Protein AF-0000000072607564 (afdb_homodimer)

Sequence (376 aa):
MMMADSNPPNGHSNRPKLCQTHVTFRLLCHASRVGAIIGKSGVLIKTLQEATAAKIRFEDASPESPDRVILVTASASASAAGEVSKAQEALLKVFERILDVAADTAGTEVGDRVVSCRLLADTSQVGAVIGKAGKVIEKIRIDTGCKIRVLNDGLPACTAPSDEIVEVSLFVSAFRVLTRCVALDFCCMMMADSNPPNGHSNRPKLCQTHVTFRLLCHASRVGAIIGKSGVLIKTLQEATAAKIRFEDASPESPDRVILVTASASASAAGEVSKAQEALLKVFERILDVAADTAGTEVGDRVVSCRLLADTSQVGAVIGKAGKVIEKIRIDTGCKIRVLNDGLPACTAPSDEIVEVSLFVSAFRVLTRCVALDFCC

Structure (mmCIF, N/CA/C/O backbone):
data_AF-0000000072607564-model_v1
#
loop_
_entity.id
_entity.type
_entity.pdbx_description
1 polymer 'K Homology domain-containing protein'
#
loop_
_atom_site.group_PDB
_atom_site.id
_atom_site.type_symbol
_atom_site.label_atom_id
_atom_site.label_alt_id
_atom_site.label_comp_id
_atom_site.label_asym_id
_atom_site.label_entity_id
_atom_site.label_seq_id
_atom_site.pdbx_PDB_ins_code
_atom_site.Cartn_x
_atom_site.Cartn_y
_atom_site.Cartn_z
_atom_site.occupancy
_atom_site.B_iso_or_equiv
_atom_site.auth_seq_id
_atom_site.auth_comp_id
_atom_site.auth_asym_id
_atom_site.auth_atom_id
_atom_site.pdbx_PDB_model_num
ATOM 1 N N . MET A 1 1 ? -72.312 -32.5 -10.805 1 30.84 1 MET A N 1
ATOM 2 C CA . MET A 1 1 ? -71.688 -31.219 -11.039 1 30.84 1 MET A CA 1
ATOM 3 C C . MET A 1 1 ? -70.25 -31.188 -10.484 1 30.84 1 MET A C 1
ATOM 5 O O . MET A 1 1 ? -70.062 -31.234 -9.273 1 30.84 1 MET A O 1
ATOM 9 N N . MET A 1 2 ? -69.312 -31.812 -11.203 1 32.88 2 MET A N 1
ATOM 10 C CA . MET A 1 2 ? -67.875 -32.219 -10.953 1 32.88 2 MET A CA 1
ATOM 11 C C . MET A 1 2 ? -67 -30.984 -10.773 1 32.88 2 MET A C 1
ATOM 13 O O . MET A 1 2 ? -66.875 -30.156 -11.688 1 32.88 2 MET A O 1
ATOM 17 N N . MET A 1 3 ? -67 -30.312 -9.602 1 32.66 3 MET A N 1
ATOM 18 C CA . MET A 1 3 ? -66.188 -29.141 -9.32 1 32.66 3 MET A CA 1
ATOM 19 C C . MET A 1 3 ? -64.688 -29.438 -9.57 1 32.66 3 MET A C 1
ATOM 21 O O . MET A 1 3 ? -64.125 -30.375 -9 1 32.66 3 MET A O 1
ATOM 25 N N . ALA A 1 4 ? -64.125 -29.109 -10.828 1 36.28 4 ALA A N 1
ATOM 26 C CA . ALA A 1 4 ? -62.781 -29.219 -11.312 1 36.28 4 ALA A CA 1
ATOM 27 C C . ALA A 1 4 ? -61.812 -28.469 -10.398 1 36.28 4 ALA A C 1
ATOM 29 O O . ALA A 1 4 ? -61.969 -27.266 -10.156 1 36.28 4 ALA A O 1
ATOM 30 N N . ASP A 1 5 ? -61.312 -29.109 -9.352 1 38.25 5 ASP A N 1
ATOM 31 C CA . ASP A 1 5 ? -60.312 -28.578 -8.453 1 38.25 5 ASP A CA 1
ATOM 32 C C . ASP A 1 5 ? -59.094 -28.047 -9.227 1 38.25 5 ASP A C 1
ATOM 34 O O . ASP A 1 5 ? -58.406 -28.812 -9.906 1 38.25 5 ASP A O 1
ATOM 38 N N . SER A 1 6 ? -59.219 -26.844 -9.93 1 37.97 6 SER A N 1
ATOM 39 C CA . SER A 1 6 ? -58.125 -26.172 -10.609 1 37.97 6 SER A CA 1
ATOM 40 C C . SER A 1 6 ? -56.938 -25.984 -9.672 1 37.97 6 SER A C 1
ATOM 42 O O . SER A 1 6 ? -57 -25.234 -8.695 1 37.97 6 SER A O 1
ATOM 44 N N . ASN A 1 7 ? -56.25 -27.078 -9.344 1 42.19 7 ASN A N 1
ATOM 45 C CA . ASN A 1 7 ? -54.969 -26.938 -8.648 1 42.19 7 ASN A CA 1
ATOM 46 C C . ASN A 1 7 ? -54.062 -25.906 -9.328 1 42.19 7 ASN A C 1
ATOM 48 O O . ASN A 1 7 ? -53.781 -26.016 -10.523 1 42.19 7 ASN A O 1
ATOM 52 N N . PRO A 1 8 ? -54.062 -24.594 -8.898 1 43.97 8 PRO A N 1
ATOM 53 C CA . PRO A 1 8 ? -53.188 -23.594 -9.523 1 43.97 8 PRO A CA 1
ATOM 54 C C . PRO A 1 8 ? -51.75 -24.078 -9.68 1 43.97 8 PRO A C 1
ATOM 56 O O . PRO A 1 8 ? -51.281 -24.938 -8.906 1 43.97 8 PRO A O 1
ATOM 59 N N . PRO A 1 9 ? -51.156 -24.078 -10.906 1 41.47 9 PRO A N 1
ATOM 60 C CA . PRO A 1 9 ? -49.781 -24.484 -11.148 1 41.47 9 PRO A CA 1
ATOM 61 C C . PRO A 1 9 ? -48.781 -23.781 -10.211 1 41.47 9 PRO A C 1
ATOM 63 O O . PRO A 1 9 ? -49.031 -22.672 -9.758 1 41.47 9 PRO A O 1
ATOM 66 N N . ASN A 1 10 ? -48.188 -24.469 -9.227 1 40.78 10 ASN A N 1
ATOM 67 C CA . ASN A 1 10 ? -47.031 -24.062 -8.438 1 40.78 10 ASN A CA 1
ATOM 68 C C . ASN A 1 10 ? -46 -23.328 -9.281 1 40.78 10 ASN A C 1
ATOM 70 O O . ASN A 1 10 ? -45.438 -23.891 -10.203 1 40.78 10 ASN A O 1
ATOM 74 N N . GLY A 1 11 ? -46.25 -22.062 -9.617 1 36.78 11 GLY A N 1
ATOM 75 C CA . GLY A 1 11 ? -45.25 -21.203 -10.242 1 36.78 11 GLY A CA 1
ATOM 76 C C . GLY A 1 11 ? -43.875 -21.359 -9.633 1 36.78 11 GLY A C 1
ATOM 77 O O . GLY A 1 11 ? -43.656 -21.078 -8.445 1 36.78 11 GLY A O 1
ATOM 78 N N . HIS A 1 12 ? -43.094 -22.344 -9.992 1 39.38 12 HIS A N 1
ATOM 79 C CA . HIS A 1 12 ? -41.656 -22.375 -9.727 1 39.38 12 HIS A CA 1
ATOM 80 C C . HIS A 1 12 ? -41.031 -21.016 -9.977 1 39.38 12 HIS A C 1
ATOM 82 O O . HIS A 1 12 ? -41.062 -20.484 -11.086 1 39.38 12 HIS A O 1
ATOM 88 N N . SER A 1 13 ? -41.156 -20.062 -9.023 1 39.41 13 SER A N 1
ATOM 89 C CA . SER A 1 13 ? -40.344 -18.859 -9.062 1 39.41 13 SER A CA 1
ATOM 90 C C . SER A 1 13 ? -38.906 -19.172 -9.453 1 39.41 13 SER A C 1
ATOM 92 O O . SER A 1 13 ? -38.219 -19.922 -8.758 1 39.41 13 SER A O 1
ATOM 94 N N . ASN A 1 14 ? -38.562 -19.375 -10.648 1 37.12 14 ASN A N 1
ATOM 95 C CA . ASN A 1 14 ? -37.219 -19.297 -11.18 1 37.12 14 ASN A CA 1
ATOM 96 C C . ASN A 1 14 ? -36.469 -18.094 -10.602 1 37.12 14 ASN A C 1
ATOM 98 O O . ASN A 1 14 ? -36.594 -16.984 -11.094 1 37.12 14 ASN A O 1
ATOM 102 N N . ARG A 1 15 ? -36.438 -17.906 -9.32 1 38.22 15 ARG A N 1
ATOM 103 C CA . ARG A 1 15 ? -35.469 -16.891 -8.914 1 38.22 15 ARG A CA 1
ATOM 104 C C . ARG A 1 15 ? -34.156 -17.016 -9.719 1 38.22 15 ARG A C 1
ATOM 106 O O . ARG A 1 15 ? -33.656 -18.109 -9.906 1 38.22 15 ARG A O 1
ATOM 113 N N . PRO A 1 16 ? -33.875 -16.156 -10.594 1 41.12 16 PRO A N 1
ATOM 114 C CA . PRO A 1 16 ? -32.594 -16.219 -11.258 1 41.12 16 PRO A CA 1
ATOM 115 C C . PRO A 1 16 ? -31.469 -16.641 -10.312 1 41.12 16 PRO A C 1
ATOM 117 O O . PRO A 1 16 ? -31.406 -16.172 -9.172 1 41.12 16 PRO A O 1
ATOM 120 N N . LYS A 1 17 ? -31.109 -17.875 -10.258 1 41.78 17 LYS A N 1
ATOM 121 C CA . LYS A 1 17 ? -29.844 -18.188 -9.609 1 41.78 17 LYS A CA 1
ATOM 122 C C . LYS A 1 17 ? -28.859 -17.031 -9.727 1 41.78 17 LYS A C 1
ATOM 124 O O . LYS A 1 17 ? -28.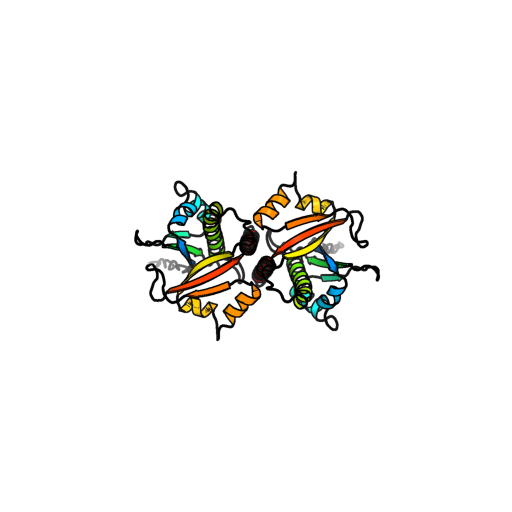562 -16.578 -10.828 1 41.78 17 LYS A O 1
ATOM 129 N N . LEU A 1 18 ? -28.953 -16.031 -8.945 1 44.91 18 LEU A N 1
ATOM 130 C CA . LEU A 1 18 ? -27.875 -15.07 -8.883 1 44.91 18 LEU A CA 1
ATOM 131 C C . LEU A 1 18 ? -26.547 -15.727 -9.242 1 44.91 18 LEU A C 1
ATOM 133 O O . LEU A 1 18 ? -26.047 -16.594 -8.508 1 44.91 18 LEU A O 1
ATOM 137 N N . CYS A 1 19 ? -26.281 -16.109 -10.484 1 48.97 19 CYS A N 1
ATOM 138 C CA . CYS A 1 19 ? -25.031 -16.688 -10.984 1 48.97 19 CYS A CA 1
ATOM 139 C C . CYS A 1 19 ? -23.828 -16.109 -10.234 1 48.97 19 CYS A C 1
ATOM 141 O O . CYS A 1 19 ? -23.547 -14.914 -10.328 1 48.97 19 CYS A O 1
ATOM 143 N N . GLN A 1 20 ? -23.578 -16.594 -9.102 1 61.53 20 GLN A N 1
ATOM 144 C CA . GLN A 1 20 ? -22.406 -16.172 -8.336 1 61.53 20 GLN A CA 1
ATOM 145 C C . GLN A 1 20 ? -21.125 -16.359 -9.141 1 61.53 20 GLN A C 1
ATOM 147 O O . GLN A 1 20 ? -20.75 -17.469 -9.5 1 61.53 20 GLN A O 1
ATOM 152 N N . THR A 1 21 ? -20.719 -15.375 -9.859 1 81.12 21 THR A N 1
ATOM 153 C CA . THR A 1 21 ? -19.469 -15.391 -10.617 1 81.12 21 T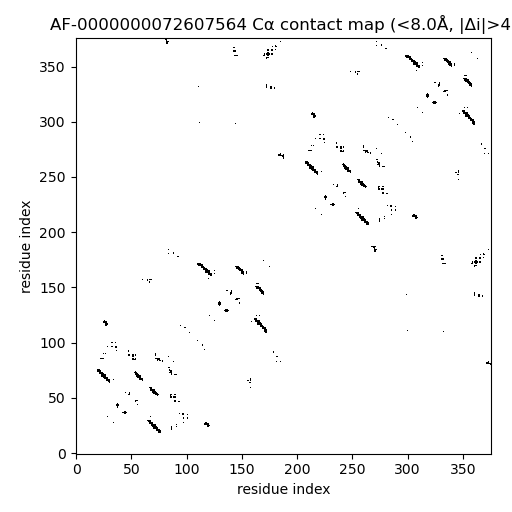HR A CA 1
ATOM 154 C C . THR A 1 21 ? -18.266 -15.5 -9.68 1 81.12 21 THR A C 1
ATOM 156 O O . THR A 1 21 ? -18.281 -14.961 -8.57 1 81.12 21 THR A O 1
ATOM 159 N N . HIS A 1 22 ? -17.391 -16.562 -9.945 1 87.69 22 HIS A N 1
ATOM 160 C CA . HIS A 1 22 ? -16.172 -16.75 -9.18 1 87.69 22 HIS A CA 1
ATOM 161 C C . HIS A 1 22 ? -14.961 -16.203 -9.922 1 87.69 22 HIS A C 1
ATOM 163 O O . HIS A 1 22 ? -14.953 -16.156 -11.156 1 87.69 22 HIS A O 1
ATOM 169 N N . VAL A 1 23 ? -14.156 -15.664 -9.164 1 89.69 23 VAL A N 1
ATOM 170 C CA . VAL A 1 23 ? -12.859 -15.25 -9.688 1 89.69 23 VAL A CA 1
ATOM 171 C C . VAL A 1 23 ? -11.773 -16.203 -9.195 1 89.69 23 VAL A C 1
ATOM 173 O O . VAL A 1 23 ? -11.773 -16.594 -8.023 1 89.69 23 VAL A O 1
ATOM 176 N N . THR A 1 24 ? -10.891 -16.594 -10.148 1 93.38 24 THR A N 1
ATOM 177 C CA . THR A 1 24 ? -9.812 -17.516 -9.797 1 93.38 24 THR A CA 1
ATOM 178 C C . THR A 1 24 ? -8.461 -16.938 -10.211 1 93.38 24 THR A C 1
ATOM 180 O O . THR A 1 24 ? -8.289 -16.484 -11.344 1 93.38 24 THR A O 1
ATOM 183 N N . PHE A 1 25 ? -7.547 -16.938 -9.258 1 96 25 PHE A N 1
ATOM 184 C CA . PHE A 1 25 ? -6.156 -16.609 -9.539 1 96 25 PHE A CA 1
ATOM 185 C C . PHE A 1 25 ? -5.289 -17.859 -9.547 1 96 25 PHE A C 1
ATOM 187 O O . PHE A 1 25 ? -5.473 -18.75 -8.711 1 96 25 PHE A O 1
ATOM 194 N N . ARG A 1 26 ? -4.352 -17.906 -10.453 1 96.94 26 ARG A N 1
ATOM 195 C CA . ARG A 1 26 ? -3.377 -19 -10.508 1 96.94 26 ARG A CA 1
ATOM 196 C C . ARG A 1 26 ? -1.975 -18.5 -10.188 1 96.94 26 ARG A C 1
ATOM 198 O O . ARG A 1 26 ? -1.333 -17.859 -11.023 1 96.94 26 ARG A O 1
ATOM 205 N N . LEU A 1 27 ? -1.518 -18.797 -9.008 1 97.62 27 LEU A N 1
ATOM 206 C CA . LEU A 1 27 ? -0.233 -18.328 -8.5 1 97.62 27 LEU A CA 1
ATOM 207 C C . LEU A 1 27 ? 0.829 -19.422 -8.625 1 97.62 27 LEU A C 1
ATOM 209 O O . LEU A 1 27 ? 0.591 -20.562 -8.242 1 97.62 27 LEU A O 1
ATOM 213 N N . LEU A 1 28 ? 1.973 -19.031 -9.156 1 96.06 28 LEU A N 1
ATOM 214 C CA . LEU A 1 28 ? 3.096 -19.953 -9.273 1 96.06 28 LEU A CA 1
ATOM 215 C C . LEU A 1 28 ? 4.023 -19.828 -8.07 1 96.06 28 LEU A C 1
ATOM 217 O O . LEU A 1 28 ? 4.34 -18.719 -7.629 1 96.06 28 LEU A O 1
ATOM 221 N N . CYS A 1 29 ? 4.488 -21 -7.543 1 94.19 29 CYS A N 1
ATOM 222 C CA . CYS A 1 29 ? 5.48 -21 -6.477 1 94.19 29 CYS A CA 1
ATOM 223 C C . CYS A 1 29 ? 6.375 -22.234 -6.566 1 94.19 29 CYS A C 1
ATOM 225 O O . CYS A 1 29 ? 6.051 -23.188 -7.27 1 94.19 29 CYS A O 1
ATOM 227 N N . HIS A 1 30 ? 7.465 -22.109 -5.988 1 92.31 30 HIS A N 1
ATOM 228 C CA . HIS A 1 30 ? 8.359 -23.266 -5.918 1 92.31 30 HIS A CA 1
ATOM 229 C C . HIS A 1 30 ? 7.781 -24.359 -5.02 1 92.31 30 HIS A C 1
ATOM 231 O O . HIS A 1 30 ? 7.16 -24.062 -3.998 1 92.31 30 HIS A O 1
ATOM 237 N N . ALA A 1 31 ? 8.117 -25.578 -5.324 1 92.94 31 ALA A N 1
ATOM 238 C CA . ALA A 1 31 ? 7.594 -26.75 -4.613 1 92.94 31 ALA A CA 1
ATOM 239 C C . ALA A 1 31 ? 7.988 -26.719 -3.141 1 92.94 31 ALA A C 1
ATOM 241 O O . ALA A 1 31 ? 7.238 -27.188 -2.279 1 92.94 31 ALA A O 1
ATOM 242 N N . SER A 1 32 ? 9.086 -26.125 -2.801 1 91.5 32 SER A N 1
ATOM 243 C CA . SER A 1 32 ? 9.609 -26.094 -1.438 1 91.5 32 SER A CA 1
ATOM 244 C C . SER A 1 32 ? 8.742 -25.219 -0.538 1 91.5 32 SER A C 1
ATOM 246 O O . SER A 1 32 ? 8.852 -25.266 0.688 1 91.5 32 SER A O 1
ATOM 248 N N . ARG A 1 33 ? 7.781 -24.438 -1.149 1 93.06 33 ARG A N 1
ATOM 249 C CA . ARG A 1 33 ? 7.012 -23.469 -0.37 1 93.06 33 ARG A CA 1
ATOM 250 C C . ARG A 1 33 ? 5.629 -24.016 -0.035 1 93.06 33 ARG A C 1
ATOM 252 O O . ARG A 1 33 ? 4.93 -23.469 0.82 1 93.06 33 ARG A O 1
ATOM 259 N N . VAL A 1 34 ? 5.316 -25.062 -0.598 1 93.5 34 VAL A N 1
ATOM 260 C CA . VAL A 1 34 ? 3.975 -25.625 -0.484 1 93.5 34 VAL A CA 1
ATOM 261 C C . VAL A 1 34 ? 3.697 -26 0.967 1 93.5 34 VAL A C 1
ATOM 263 O O . VAL A 1 34 ? 2.615 -25.734 1.492 1 93.5 34 VAL A O 1
ATOM 266 N N . GLY A 1 35 ? 4.598 -26.594 1.599 1 93.44 35 GLY A N 1
ATOM 267 C CA . GLY A 1 35 ? 4.445 -27 2.986 1 93.44 35 GLY A CA 1
ATOM 268 C C . GLY A 1 35 ? 4.102 -25.844 3.912 1 93.44 35 GLY A C 1
ATOM 269 O O . GLY A 1 35 ? 3.293 -26 4.832 1 93.44 35 GLY A O 1
ATOM 270 N N . ALA A 1 36 ? 4.625 -24.719 3.631 1 92.31 36 ALA A N 1
ATOM 271 C CA . ALA A 1 36 ? 4.422 -23.547 4.48 1 92.31 36 ALA A CA 1
ATOM 272 C C . ALA A 1 36 ? 3.006 -23 4.328 1 92.31 36 ALA A C 1
ATOM 274 O O . ALA A 1 36 ? 2.482 -22.359 5.242 1 92.31 36 ALA A O 1
ATOM 275 N N . ILE A 1 37 ? 2.404 -23.203 3.27 1 94.5 37 ILE A N 1
ATOM 276 C CA . ILE A 1 37 ? 1.05 -22.719 3.012 1 94.5 37 ILE A CA 1
ATOM 277 C C . ILE A 1 37 ? 0.038 -23.688 3.633 1 94.5 37 ILE A C 1
ATOM 279 O O . ILE A 1 37 ? -0.936 -23.25 4.254 1 94.5 37 ILE A O 1
ATOM 283 N N . ILE A 1 38 ? 0.35 -24.875 3.484 1 96.56 38 ILE A N 1
ATOM 284 C CA . ILE A 1 38 ? -0.561 -25.891 3.992 1 96.56 38 ILE A CA 1
ATOM 285 C C . ILE A 1 38 ? -0.481 -25.953 5.516 1 96.56 38 ILE A C 1
ATOM 287 O O . ILE A 1 38 ? -1.508 -26.016 6.195 1 96.56 38 ILE A O 1
ATOM 291 N N . GLY A 1 39 ? 0.721 -25.984 6.09 1 94.88 39 GLY A N 1
ATOM 292 C CA . GLY A 1 39 ? 0.935 -26.109 7.52 1 94.88 39 GLY A CA 1
ATOM 293 C C . GLY A 1 39 ? 0.792 -27.547 8.016 1 94.88 39 GLY A C 1
ATOM 294 O O . GLY A 1 39 ? 0.474 -28.438 7.242 1 94.88 39 GLY A O 1
ATOM 295 N N . LYS A 1 40 ? 1.021 -27.609 9.391 1 94.25 40 LYS A N 1
ATOM 296 C CA . LYS A 1 40 ? 0.894 -28.922 10.031 1 94.25 40 LYS A CA 1
ATOM 297 C C . LYS A 1 40 ? -0.551 -29.406 9.992 1 94.25 40 LYS A C 1
ATOM 299 O O . LYS A 1 40 ? -1.469 -28.672 10.375 1 94.25 40 LYS A O 1
ATOM 304 N N . SER A 1 41 ? -0.706 -30.594 9.492 1 96.38 41 SER A N 1
ATOM 305 C CA . SER A 1 41 ? -2.004 -31.266 9.43 1 96.38 41 SER A CA 1
ATOM 306 C C . SER A 1 41 ? -3.021 -30.422 8.672 1 96.38 41 SER A C 1
ATOM 308 O O . SER A 1 41 ? -4.223 -30.5 8.938 1 96.38 41 SER A O 1
ATOM 310 N N . GLY A 1 42 ? -2.576 -29.438 7.953 1 96.38 42 GLY A N 1
ATOM 311 C CA . GLY A 1 42 ? -3.451 -28.641 7.113 1 96.38 42 GLY A CA 1
ATOM 312 C C . GLY A 1 42 ? -4.145 -27.516 7.867 1 96.38 42 GLY A C 1
ATOM 313 O O . GLY A 1 42 ? -5.109 -26.922 7.371 1 96.38 42 GLY A O 1
ATOM 314 N N . VAL A 1 43 ? -3.711 -27.203 8.977 1 96.06 43 VAL A N 1
ATOM 315 C CA . VAL A 1 43 ? -4.363 -26.219 9.828 1 96.06 43 VAL A CA 1
ATOM 316 C C . VAL A 1 43 ? -4.223 -24.828 9.211 1 96.06 43 VAL A C 1
ATOM 318 O O . VAL A 1 43 ? -5.191 -24.062 9.164 1 96.06 43 VAL A O 1
ATOM 321 N N . LEU A 1 44 ? -3.084 -24.5 8.664 1 95.25 44 LEU A N 1
ATOM 322 C CA . LEU A 1 44 ? -2.834 -23.156 8.156 1 95.25 44 LEU A CA 1
ATOM 323 C C . LEU A 1 44 ? -3.664 -22.891 6.902 1 95.25 44 LEU A C 1
ATOM 325 O O . LEU A 1 44 ? -4.273 -21.828 6.773 1 95.25 44 LEU A O 1
ATOM 329 N N . ILE A 1 45 ? -3.66 -23.766 5.977 1 97.25 45 ILE A N 1
ATOM 330 C CA . ILE A 1 45 ? -4.422 -23.531 4.75 1 97.25 45 ILE A CA 1
ATOM 331 C C . ILE A 1 45 ? -5.91 -23.453 5.078 1 97.25 45 ILE A C 1
ATOM 333 O O . ILE A 1 45 ? -6.645 -22.688 4.453 1 97.25 45 ILE A O 1
ATOM 337 N N . LYS A 1 46 ? -6.328 -24.219 6.078 1 97.19 46 LYS A N 1
ATOM 338 C CA . LYS A 1 46 ? -7.723 -24.141 6.512 1 97.19 46 LYS A CA 1
ATOM 339 C C . LYS A 1 46 ? -8.039 -22.781 7.121 1 97.19 46 LYS A C 1
ATOM 341 O O . LYS A 1 46 ? -9.07 -22.188 6.812 1 97.19 46 LYS A O 1
ATOM 346 N N . THR A 1 47 ? -7.172 -22.391 7.918 1 95.88 47 THR A N 1
ATOM 347 C CA . THR A 1 47 ? -7.344 -21.078 8.547 1 95.88 47 THR A CA 1
ATOM 348 C C . THR A 1 47 ? -7.375 -19.969 7.5 1 95.88 47 THR A C 1
ATOM 350 O O . THR A 1 47 ? -8.188 -19.047 7.594 1 95.88 47 THR A O 1
ATOM 353 N N . LEU A 1 48 ? -6.523 -20.031 6.492 1 94.5 48 LEU A N 1
ATOM 354 C CA . LEU A 1 48 ? -6.473 -19.047 5.414 1 94.5 48 LEU A CA 1
ATOM 355 C C . LEU A 1 48 ? -7.781 -19.016 4.633 1 94.5 48 LEU A C 1
ATOM 357 O O . LEU A 1 48 ? -8.32 -17.953 4.348 1 94.5 48 LEU A O 1
ATOM 361 N N . GLN A 1 49 ? -8.281 -20.188 4.391 1 96.19 49 GLN A N 1
ATOM 362 C CA . GLN A 1 49 ? -9.516 -20.312 3.629 1 96.19 49 GLN A CA 1
ATOM 363 C C . GLN A 1 49 ? -10.711 -19.797 4.43 1 96.19 49 GLN A C 1
ATOM 365 O O . GLN A 1 49 ? -11.586 -19.125 3.881 1 96.19 49 GLN A O 1
ATOM 370 N N . GLU A 1 50 ? -10.695 -20 5.676 1 95.06 50 GLU A N 1
ATOM 371 C CA . GLU A 1 50 ? -11.773 -19.531 6.539 1 95.06 50 GLU A 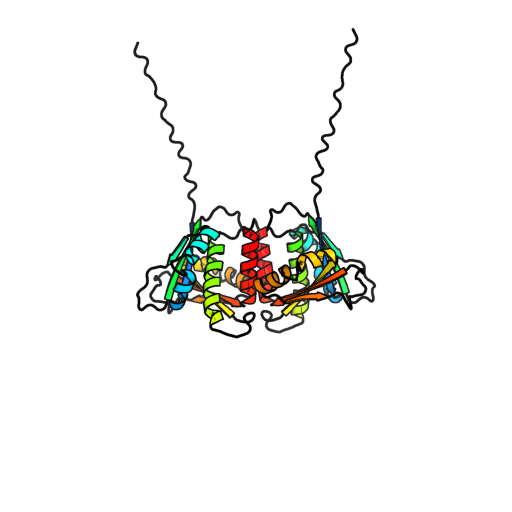CA 1
ATOM 372 C C . GLU A 1 50 ? -11.727 -18.016 6.711 1 95.06 50 GLU A C 1
ATOM 374 O O . GLU A 1 50 ? -12.758 -17.359 6.652 1 95.06 50 GLU A O 1
ATOM 379 N N . ALA A 1 51 ? -10.578 -17.562 6.797 1 89.44 51 ALA A N 1
ATOM 380 C CA . ALA A 1 51 ? -10.398 -16.141 7.051 1 89.44 51 ALA A CA 1
ATOM 381 C C . ALA A 1 51 ? -10.75 -15.312 5.82 1 89.44 51 ALA A C 1
ATOM 383 O O . ALA A 1 51 ? -11.188 -14.164 5.938 1 89.44 51 ALA A O 1
ATOM 384 N N . THR A 1 52 ? -10.586 -15.883 4.621 1 89.44 52 THR A N 1
ATOM 385 C CA . THR A 1 52 ? -10.758 -15.094 3.406 1 89.44 52 THR A CA 1
ATOM 386 C C . THR A 1 52 ? -12.016 -15.508 2.66 1 89.44 52 THR A C 1
ATOM 388 O O . THR A 1 52 ? -12.422 -14.844 1.702 1 89.44 52 THR A O 1
ATOM 391 N N . ALA A 1 53 ? -12.625 -16.594 3.041 1 91.44 53 ALA A N 1
ATOM 392 C CA . ALA A 1 53 ? -13.781 -17.156 2.357 1 91.44 53 ALA A CA 1
ATOM 393 C C . ALA A 1 53 ? -13.438 -17.531 0.919 1 91.44 53 ALA A C 1
ATOM 395 O O . ALA A 1 53 ? -14.273 -17.391 0.02 1 91.44 53 ALA A O 1
ATOM 396 N N . ALA A 1 54 ? -12.188 -17.859 0.754 1 94.69 54 ALA A N 1
ATOM 397 C CA . ALA A 1 54 ? -11.719 -18.297 -0.558 1 94.69 54 ALA A CA 1
ATOM 398 C C . ALA A 1 54 ? -11.32 -19.766 -0.533 1 94.69 54 ALA A C 1
ATOM 400 O O . ALA A 1 54 ? -10.977 -20.297 0.522 1 94.69 54 ALA A O 1
ATOM 401 N N . LYS A 1 55 ? -11.461 -20.422 -1.635 1 96.75 55 LYS A N 1
ATOM 402 C CA . LYS A 1 55 ? -10.93 -21.766 -1.816 1 96.75 55 LYS A CA 1
ATOM 403 C C . LYS A 1 55 ? -9.5 -21.734 -2.338 1 96.75 55 LYS A C 1
ATOM 405 O O . LYS A 1 55 ? -9.211 -21.047 -3.324 1 96.75 55 LYS A O 1
ATOM 410 N N . ILE A 1 56 ? -8.609 -22.438 -1.611 1 97.5 56 ILE A N 1
ATOM 411 C CA . ILE A 1 56 ? -7.199 -22.516 -1.987 1 97.5 56 ILE A CA 1
ATOM 412 C C . ILE A 1 56 ? -6.816 -23.953 -2.266 1 97.5 56 ILE A C 1
ATOM 414 O O . ILE A 1 56 ? -6.965 -24.828 -1.397 1 97.5 56 ILE A O 1
ATOM 418 N N . ARG A 1 57 ? -6.332 -24.219 -3.467 1 97 57 ARG A N 1
ATOM 419 C CA . ARG A 1 57 ? -5.965 -25.562 -3.863 1 97 57 ARG A CA 1
ATOM 420 C C . ARG A 1 57 ? -4.688 -25.562 -4.695 1 97 57 ARG A C 1
ATOM 422 O O . ARG A 1 57 ? -4.328 -24.547 -5.285 1 97 57 ARG A O 1
ATOM 429 N N . PHE A 1 58 ? -4.086 -26.641 -4.664 1 96.06 58 PHE A N 1
ATOM 430 C CA . PHE A 1 58 ? -2.908 -26.828 -5.504 1 96.06 58 PHE A CA 1
ATOM 431 C C . PHE A 1 58 ? -3.244 -27.672 -6.727 1 96.06 58 PHE A C 1
ATOM 433 O O . PHE A 1 58 ? -3.938 -28.688 -6.617 1 96.06 58 PHE A O 1
ATOM 440 N N . GLU A 1 59 ? -2.789 -27.203 -7.848 1 93.75 59 GLU A N 1
ATOM 441 C CA . GLU A 1 59 ? -2.922 -28.031 -9.047 1 93.75 59 GLU A CA 1
ATOM 442 C C . GLU A 1 59 ? -1.968 -29.219 -9.008 1 93.75 59 GLU A C 1
ATOM 444 O O . GLU A 1 59 ? -0.874 -29.125 -8.445 1 93.75 59 GLU A O 1
ATOM 449 N N . ASP A 1 60 ? -2.393 -30.234 -9.68 1 87.06 60 ASP A N 1
ATOM 450 C CA . ASP A 1 60 ? -1.544 -31.422 -9.781 1 87.06 60 ASP A CA 1
ATOM 451 C C . ASP A 1 60 ? -0.326 -31.141 -10.656 1 87.06 60 ASP A C 1
ATOM 453 O O . ASP A 1 60 ? -0.429 -30.453 -11.672 1 87.06 60 ASP A O 1
ATOM 457 N N . ALA A 1 61 ? 0.799 -31.516 -10.18 1 86.25 61 ALA A N 1
ATOM 458 C CA . ALA A 1 61 ? 2.027 -31.391 -10.953 1 86.25 61 ALA A CA 1
ATOM 459 C C . ALA A 1 61 ? 2.881 -32.656 -10.852 1 86.25 61 ALA A C 1
ATOM 461 O O . ALA A 1 61 ? 2.771 -33.406 -9.883 1 86.25 61 ALA A O 1
ATOM 462 N N . SER A 1 62 ? 3.594 -32.812 -11.961 1 86.75 62 SER A N 1
ATOM 463 C CA . SER A 1 62 ? 4.555 -33.906 -11.914 1 86.75 62 SER A CA 1
ATOM 464 C C . SER A 1 62 ? 5.496 -33.75 -10.727 1 86.75 62 SER A C 1
ATOM 466 O O . SER A 1 62 ? 5.918 -32.656 -10.383 1 86.75 62 SER A O 1
ATOM 468 N N . PRO A 1 63 ? 5.844 -34.938 -10.094 1 85.56 63 PRO A N 1
ATOM 469 C CA . PRO A 1 63 ? 6.746 -34.875 -8.938 1 85.56 63 PRO A CA 1
ATOM 470 C C . PRO A 1 63 ? 8.094 -34.25 -9.273 1 85.56 63 PRO A C 1
ATOM 472 O O . PRO A 1 63 ? 8.75 -33.688 -8.383 1 85.56 63 PRO A O 1
ATOM 475 N N . GLU A 1 64 ? 8.445 -34.281 -10.508 1 87.81 64 GLU A N 1
ATOM 476 C CA . GLU A 1 64 ? 9.742 -33.781 -10.922 1 87.81 64 GLU A CA 1
ATOM 477 C C . GLU A 1 64 ? 9.688 -32.25 -11.172 1 87.81 64 GLU A C 1
ATOM 479 O O . GLU A 1 64 ? 10.727 -31.609 -11.258 1 87.81 64 GLU A O 1
ATOM 484 N N . SER A 1 65 ? 8.469 -31.812 -11.266 1 89.62 65 SER A N 1
ATOM 485 C CA . SER A 1 65 ? 8.328 -30.391 -11.539 1 89.62 65 SER A CA 1
ATOM 486 C C . SER A 1 65 ? 8.68 -29.547 -10.305 1 89.62 65 SER A C 1
ATOM 488 O O . SER A 1 65 ? 8.125 -29.766 -9.227 1 89.62 65 SER A O 1
ATOM 490 N N . PRO A 1 66 ? 9.641 -28.656 -10.391 1 92.69 66 PRO A N 1
ATOM 491 C CA . PRO A 1 66 ? 10.031 -27.828 -9.242 1 92.69 66 PRO A CA 1
ATOM 492 C C . PRO A 1 66 ? 8.992 -26.766 -8.898 1 92.69 66 PRO A C 1
ATOM 494 O O . PRO A 1 66 ? 9.039 -26.188 -7.812 1 92.69 66 PRO A O 1
ATOM 497 N N . ASP A 1 67 ? 7.98 -26.562 -9.781 1 92.88 67 ASP A N 1
ATOM 498 C CA . ASP A 1 67 ? 6.988 -25.516 -9.57 1 92.88 67 ASP A CA 1
ATOM 499 C C . ASP A 1 67 ? 5.613 -26.109 -9.273 1 92.88 67 ASP A C 1
ATOM 501 O O . ASP A 1 67 ? 5.293 -27.203 -9.734 1 92.88 67 ASP A O 1
ATOM 505 N N . ARG A 1 68 ? 4.898 -25.344 -8.484 1 93.75 68 ARG A N 1
ATOM 506 C CA . ARG A 1 68 ? 3.508 -25.672 -8.188 1 93.75 68 ARG A CA 1
ATOM 507 C C . ARG A 1 68 ? 2.594 -24.484 -8.492 1 93.75 68 ARG A C 1
ATOM 509 O O . ARG A 1 68 ? 3.008 -23.328 -8.375 1 93.75 68 ARG A O 1
ATOM 516 N N . VAL A 1 69 ? 1.381 -24.859 -8.961 1 96.31 69 VAL A N 1
ATOM 517 C CA . VAL A 1 69 ? 0.379 -23.828 -9.219 1 96.31 69 VAL A CA 1
ATOM 518 C C . VAL A 1 69 ? -0.661 -23.828 -8.102 1 96.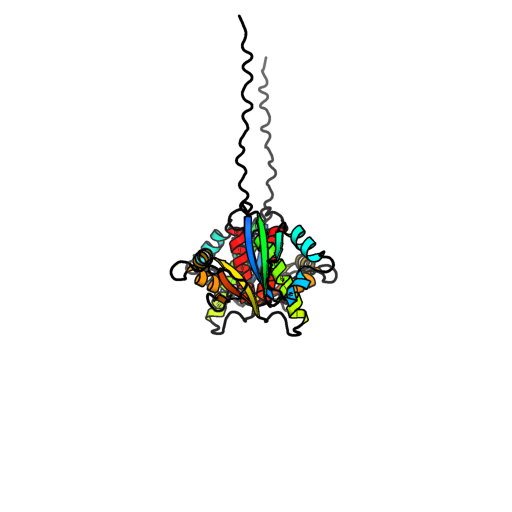31 69 VAL A C 1
ATOM 520 O O . VAL A 1 69 ? -1.261 -24.859 -7.801 1 96.31 69 VAL A O 1
ATOM 523 N N . ILE A 1 70 ? -0.862 -22.688 -7.492 1 97.38 70 ILE A N 1
ATOM 524 C CA . ILE A 1 70 ? -1.868 -22.5 -6.453 1 97.38 70 ILE A CA 1
ATOM 525 C C . ILE A 1 70 ? -3.105 -21.828 -7.043 1 97.38 70 ILE A C 1
ATOM 527 O O . ILE A 1 70 ? -3.014 -20.734 -7.617 1 97.38 70 ILE A O 1
ATOM 531 N N . LEU A 1 71 ? -4.242 -22.484 -6.93 1 97.44 71 LEU A N 1
ATOM 532 C CA . LEU A 1 71 ? -5.52 -21.906 -7.328 1 97.44 71 LEU A CA 1
ATOM 533 C C . LEU A 1 71 ? -6.191 -21.203 -6.148 1 97.44 71 LEU A C 1
ATOM 535 O O . LEU A 1 71 ? -6.445 -21.828 -5.117 1 97.44 71 LEU A O 1
ATOM 539 N N . VAL A 1 72 ? -6.414 -19.938 -6.293 1 96.75 72 VAL A N 1
ATOM 540 C CA . VAL A 1 72 ? -7.148 -19.156 -5.297 1 96.75 72 VAL A CA 1
ATOM 541 C C . VAL A 1 72 ? -8.477 -18.688 -5.891 1 96.75 72 VAL A C 1
ATOM 543 O O . VAL A 1 72 ? -8.5 -17.844 -6.785 1 96.75 72 VAL A O 1
ATOM 546 N N . THR A 1 73 ? -9.609 -19.188 -5.352 1 95.88 73 THR A N 1
ATOM 547 C CA . THR A 1 73 ? -10.922 -18.938 -5.938 1 95.88 73 THR A CA 1
ATOM 548 C C . THR A 1 73 ? -11.883 -18.391 -4.891 1 95.88 73 THR A C 1
ATOM 550 O O . THR A 1 73 ? -11.922 -18.859 -3.756 1 95.88 73 THR A O 1
ATOM 553 N N . ALA A 1 74 ? -12.57 -17.359 -5.223 1 92.94 74 ALA A N 1
ATOM 554 C CA . ALA A 1 74 ? -13.625 -16.828 -4.363 1 92.94 74 ALA A CA 1
ATOM 555 C C . ALA A 1 74 ? -14.766 -16.234 -5.195 1 92.94 74 ALA A C 1
ATOM 557 O O . ALA A 1 74 ? -14.625 -16.047 -6.406 1 92.94 74 ALA A O 1
ATOM 558 N N . SER A 1 75 ? -15.906 -16.094 -4.52 1 86.69 75 SER A N 1
ATOM 559 C CA . SER A 1 75 ? -17.062 -15.492 -5.18 1 86.69 75 SER A CA 1
ATOM 560 C C . SER A 1 75 ? -16.781 -14.062 -5.609 1 86.69 75 SER A C 1
ATOM 562 O O . SER A 1 75 ? -16.109 -13.312 -4.898 1 86.69 75 SER A O 1
ATOM 564 N N . ALA A 1 76 ? -17.078 -13.797 -6.812 1 76 76 ALA A N 1
ATOM 565 C CA . ALA A 1 76 ? -16.938 -12.43 -7.305 1 76 76 ALA A CA 1
ATOM 566 C C . ALA A 1 76 ? -18 -11.516 -6.684 1 76 76 ALA A C 1
ATOM 568 O O . ALA A 1 76 ? -18.172 -10.375 -7.125 1 76 76 ALA A O 1
ATOM 569 N N . SER A 1 77 ? -18.453 -11.828 -5.492 1 60.91 77 SER A N 1
ATOM 570 C CA . SER A 1 77 ? -19.547 -11.008 -5.004 1 60.91 77 SER A CA 1
ATOM 571 C C . SER A 1 77 ? -19.422 -9.57 -5.496 1 60.91 77 SER A C 1
ATOM 573 O O . SER A 1 77 ? -18.312 -9.094 -5.777 1 60.91 77 SER A O 1
ATOM 575 N N . ALA A 1 78 ? -20.562 -9.055 -5.988 1 49.84 78 ALA A N 1
ATOM 576 C CA . ALA A 1 78 ? -20.719 -7.691 -6.492 1 49.84 78 ALA A CA 1
ATOM 577 C C . ALA A 1 78 ? -19.938 -6.695 -5.652 1 49.84 78 ALA A C 1
ATOM 579 O O . ALA A 1 78 ? -20.453 -6.133 -4.684 1 49.84 78 ALA A O 1
ATOM 580 N N . SER A 1 79 ? -18.891 -7.301 -5.184 1 50.34 79 SER A N 1
ATOM 581 C CA . SER A 1 79 ? -18.234 -6.188 -4.508 1 50.34 79 SER A CA 1
ATOM 582 C C . SER A 1 79 ? -18.328 -4.906 -5.336 1 50.34 79 SER A C 1
ATOM 584 O O . SER A 1 79 ? -18.266 -4.953 -6.566 1 50.34 79 SER A O 1
ATOM 586 N N . ALA A 1 80 ? -19.047 -4.141 -4.848 1 46.28 80 ALA A N 1
ATOM 587 C CA . ALA A 1 80 ? -19.141 -2.842 -5.508 1 46.28 80 ALA A CA 1
ATOM 588 C C . ALA A 1 80 ? -17.812 -2.473 -6.18 1 46.28 80 ALA A C 1
ATOM 590 O O . ALA A 1 80 ? -16.75 -2.881 -5.727 1 46.28 80 ALA A O 1
ATOM 591 N N . ALA A 1 81 ? -17.906 -2.051 -7.395 1 44.72 81 ALA A N 1
ATOM 592 C CA . ALA A 1 81 ? -16.797 -1.555 -8.195 1 44.72 81 ALA A CA 1
ATOM 593 C C . ALA A 1 81 ? -15.734 -0.907 -7.316 1 44.72 81 ALA A C 1
ATOM 595 O O . ALA A 1 81 ? -16.031 -0.007 -6.527 1 44.72 81 ALA A O 1
ATOM 596 N N . GLY A 1 82 ? -14.516 -1.584 -7.184 1 52.59 82 GLY A N 1
ATOM 597 C CA . GLY A 1 82 ? -13.406 -0.928 -6.508 1 52.59 82 GLY A CA 1
ATOM 598 C C . GLY A 1 82 ? -12.992 -1.619 -5.223 1 52.59 82 GLY A C 1
ATOM 599 O O . GLY A 1 82 ? -11.977 -1.276 -4.625 1 52.59 82 GLY A O 1
ATOM 600 N N . GLU A 1 83 ? -13.875 -2.574 -4.812 1 61.22 83 GLU A N 1
ATOM 601 C CA . GLU A 1 83 ? -13.516 -3.238 -3.564 1 61.22 83 GLU A CA 1
ATOM 602 C C . GLU A 1 83 ? -12.633 -4.457 -3.822 1 61.22 83 GLU A C 1
ATOM 604 O O . GLU A 1 83 ? -12.758 -5.113 -4.859 1 61.22 83 GLU A O 1
ATOM 609 N N . VAL A 1 84 ? -11.68 -4.539 -3 1 69.5 84 VAL A N 1
ATOM 610 C CA . VAL A 1 84 ? -10.836 -5.727 -3.039 1 69.5 84 VAL A CA 1
ATOM 611 C C . VAL A 1 84 ? -11.688 -6.977 -2.846 1 69.5 84 VAL A C 1
ATOM 613 O O . VAL A 1 84 ? -12.445 -7.074 -1.874 1 69.5 84 VAL A O 1
ATOM 616 N N . SER A 1 85 ? -11.602 -7.848 -3.812 1 78.69 85 SER A N 1
ATOM 617 C CA . SER A 1 85 ? -12.352 -9.094 -3.742 1 78.69 85 SER A CA 1
ATOM 618 C C . SER A 1 85 ? -11.75 -10.055 -2.719 1 78.69 85 SER A C 1
ATOM 620 O O . SER A 1 85 ? -10.578 -9.914 -2.348 1 78.69 85 SER A O 1
ATOM 622 N N . LYS A 1 86 ? -12.539 -10.93 -2.258 1 85 86 LYS A N 1
ATOM 623 C CA . LYS A 1 86 ? -12.07 -11.961 -1.333 1 85 86 LYS A CA 1
ATOM 624 C C . LYS A 1 86 ? -10.953 -12.797 -1.956 1 85 86 LYS A C 1
ATOM 626 O O . LYS A 1 86 ? -10.023 -13.219 -1.264 1 85 86 LYS A O 1
ATOM 631 N N . ALA A 1 87 ? -11.023 -12.969 -3.227 1 88.94 87 ALA A N 1
ATOM 632 C CA . ALA A 1 87 ? -9.977 -13.719 -3.93 1 88.94 87 ALA A CA 1
ATOM 633 C C . ALA A 1 87 ? -8.656 -12.969 -3.9 1 88.94 87 ALA A C 1
ATOM 635 O O . ALA A 1 87 ? -7.594 -13.57 -3.725 1 88.94 87 ALA A O 1
ATOM 636 N N . GLN A 1 88 ? -8.734 -11.68 -4.09 1 89.38 88 GLN A N 1
ATOM 637 C CA . GLN A 1 88 ? -7.527 -10.859 -4.059 1 89.38 88 GLN A CA 1
ATOM 638 C C . GLN A 1 88 ? -6.91 -10.852 -2.664 1 89.38 88 GLN A C 1
ATOM 640 O O . GLN A 1 88 ? -5.688 -10.938 -2.521 1 89.38 88 GLN A O 1
ATOM 645 N N . GLU A 1 89 ? -7.75 -10.742 -1.717 1 88.12 89 GLU A N 1
ATOM 646 C CA . GLU A 1 89 ? -7.262 -10.797 -0.343 1 88.12 89 GLU A CA 1
ATOM 647 C C . GLU A 1 89 ? -6.566 -12.125 -0.054 1 88.12 89 GLU A C 1
ATOM 649 O O . GLU A 1 89 ? -5.469 -12.148 0.509 1 88.12 89 GLU A O 1
ATOM 654 N N . ALA A 1 90 ? -7.227 -13.18 -0.403 1 92.69 90 ALA A N 1
ATOM 655 C CA . ALA A 1 90 ? -6.664 -14.508 -0.196 1 92.69 90 ALA A CA 1
ATOM 656 C C . ALA A 1 90 ? -5.336 -14.664 -0.932 1 92.69 90 ALA A C 1
ATOM 658 O O . ALA A 1 90 ? -4.383 -15.234 -0.395 1 92.69 90 ALA A O 1
ATOM 659 N N . LEU A 1 91 ? -5.258 -14.133 -2.09 1 94.62 91 LEU A N 1
ATOM 660 C CA . LEU A 1 91 ? -4.043 -14.188 -2.896 1 94.62 91 LEU A CA 1
ATOM 661 C C . LEU A 1 91 ? -2.883 -13.508 -2.178 1 94.62 91 LEU A C 1
ATOM 663 O O . LEU A 1 91 ? -1.783 -14.062 -2.107 1 94.62 91 LEU A O 1
ATOM 667 N N . LEU A 1 92 ? -3.166 -12.359 -1.639 1 93.44 92 LEU A N 1
ATOM 668 C CA . LEU A 1 92 ? -2.123 -11.609 -0.951 1 93.44 92 LEU A CA 1
ATOM 669 C C . LEU A 1 92 ? -1.659 -12.344 0.302 1 93.44 92 LEU A C 1
ATOM 671 O O . LEU A 1 92 ? -0.464 -12.367 0.605 1 93.44 92 LEU A O 1
ATOM 675 N N . LYS A 1 93 ? -2.525 -12.961 0.985 1 92.88 93 LYS A N 1
ATOM 676 C CA . LYS A 1 93 ? -2.164 -13.703 2.191 1 92.88 93 LYS A CA 1
ATOM 677 C C . LYS A 1 93 ? -1.339 -14.938 1.853 1 92.88 93 LYS A C 1
ATOM 679 O O . LYS A 1 93 ? -0.378 -15.258 2.555 1 92.88 93 LYS A O 1
ATOM 684 N N . VAL A 1 94 ? -1.748 -15.586 0.819 1 94.88 94 VAL A N 1
ATOM 685 C CA . VAL A 1 94 ? -0.99 -16.75 0.371 1 94.88 94 VAL A CA 1
ATOM 686 C C . VAL A 1 94 ? 0.422 -16.328 -0.025 1 94.88 94 VAL A C 1
ATOM 688 O O . VAL A 1 94 ? 1.402 -16.953 0.378 1 94.88 94 VAL A O 1
ATOM 691 N N . PHE A 1 95 ? 0.516 -15.273 -0.75 1 95.06 95 PHE A N 1
ATOM 692 C CA . PHE A 1 95 ? 1.82 -14.797 -1.196 1 95.06 95 PHE A CA 1
ATOM 693 C C . PHE A 1 95 ? 2.67 -14.359 -0.012 1 95.06 95 PHE A C 1
ATOM 695 O O . PHE A 1 95 ? 3.885 -14.562 0.001 1 95.06 95 PHE A O 1
ATOM 702 N N . GLU A 1 96 ? 2.021 -13.758 0.886 1 92.19 96 GLU A N 1
ATOM 703 C CA . GLU A 1 96 ? 2.723 -13.367 2.104 1 92.19 96 GLU A CA 1
ATOM 704 C C . GLU A 1 96 ? 3.346 -14.57 2.797 1 92.19 96 GLU A C 1
ATOM 706 O O . GLU A 1 96 ? 4.477 -14.5 3.283 1 92.19 96 GLU A O 1
ATOM 711 N N . ARG A 1 97 ? 2.676 -15.672 2.838 1 91.56 97 ARG A N 1
ATOM 712 C CA . ARG A 1 97 ? 3.189 -16.891 3.453 1 91.56 97 ARG A CA 1
ATOM 713 C C . ARG A 1 97 ? 4.387 -17.422 2.682 1 91.56 97 ARG A C 1
ATOM 715 O O . ARG A 1 97 ? 5.344 -17.922 3.279 1 91.56 97 ARG A O 1
ATOM 722 N N . ILE A 1 98 ? 4.293 -17.344 1.434 1 91.31 98 ILE A N 1
ATOM 723 C CA . ILE A 1 98 ? 5.391 -17.781 0.586 1 91.31 98 ILE A CA 1
ATOM 724 C C . ILE A 1 98 ? 6.645 -16.969 0.89 1 91.31 98 ILE A C 1
ATOM 726 O O . ILE A 1 98 ? 7.742 -17.516 1.009 1 91.31 98 ILE A O 1
ATOM 730 N N . LEU A 1 99 ? 6.457 -15.688 1.067 1 88.38 99 LEU A N 1
ATOM 731 C CA . LEU A 1 99 ? 7.574 -14.781 1.31 1 88.38 99 LEU A CA 1
ATOM 732 C C . LEU A 1 99 ? 8.18 -15.016 2.689 1 88.38 99 LEU A C 1
ATOM 734 O O . LEU A 1 99 ? 9.391 -14.914 2.869 1 88.38 99 LEU A O 1
ATOM 738 N N . ASP A 1 100 ? 7.32 -15.242 3.615 1 83.88 100 ASP A N 1
ATOM 739 C CA . ASP A 1 100 ? 7.781 -15.445 4.984 1 83.88 100 ASP A CA 1
ATOM 740 C C . ASP A 1 100 ? 8.703 -16.656 5.078 1 83.88 100 ASP A C 1
ATOM 742 O O . ASP A 1 100 ? 9.68 -16.641 5.836 1 83.88 100 ASP A O 1
ATOM 746 N N . VAL A 1 101 ? 8.445 -17.609 4.367 1 79.75 101 VAL A N 1
ATOM 747 C CA . VAL A 1 101 ? 9.273 -18.812 4.367 1 79.75 101 VAL A CA 1
ATOM 748 C C . VAL A 1 101 ? 10.602 -18.531 3.662 1 79.75 101 VAL A C 1
ATOM 750 O O . VAL A 1 101 ? 11.656 -18.984 4.105 1 79.75 101 VAL A O 1
ATOM 753 N N . ALA A 1 102 ? 10.523 -17.672 2.619 1 71.31 102 ALA A N 1
ATOM 754 C CA . ALA A 1 102 ? 11.742 -17.312 1.892 1 71.31 102 ALA A CA 1
ATOM 755 C C . ALA A 1 102 ? 12.656 -16.438 2.74 1 71.31 102 ALA A C 1
ATOM 757 O O . ALA A 1 102 ? 13.875 -16.516 2.629 1 71.31 102 ALA A O 1
ATOM 758 N N . ALA A 1 103 ? 12.117 -15.414 3.453 1 62.84 103 ALA A N 1
ATOM 759 C CA . ALA A 1 103 ? 12.875 -14.516 4.316 1 62.84 103 ALA A CA 1
ATOM 760 C C . ALA A 1 103 ? 13.555 -15.289 5.441 1 62.84 103 ALA A C 1
ATOM 762 O O . ALA A 1 103 ? 14.656 -14.922 5.879 1 62.84 103 ALA A O 1
ATOM 763 N N . ASP A 1 104 ? 12.844 -16.062 6.141 1 56.19 104 ASP A N 1
ATOM 764 C CA . ASP A 1 104 ? 13.492 -16.844 7.188 1 56.19 104 ASP A CA 1
ATOM 765 C C . ASP A 1 104 ? 14.789 -17.469 6.68 1 56.19 104 ASP A C 1
ATOM 767 O O . ASP A 1 104 ? 15.711 -17.719 7.457 1 56.19 104 ASP A O 1
ATOM 771 N N . THR A 1 105 ? 14.898 -17.531 5.391 1 49.94 105 THR A N 1
ATOM 772 C CA . THR A 1 105 ? 16.172 -18.062 4.914 1 49.94 105 THR A CA 1
ATOM 773 C C . THR A 1 105 ? 17.172 -16.938 4.668 1 49.94 105 THR A C 1
ATOM 775 O O . THR A 1 105 ? 18.375 -17.172 4.617 1 49.94 105 THR A O 1
ATOM 778 N N . ALA A 1 106 ? 16.641 -15.664 4.414 1 49.62 106 ALA A N 1
ATOM 779 C CA . ALA A 1 106 ? 17.609 -14.609 4.086 1 49.62 106 ALA A CA 1
ATOM 780 C C . ALA A 1 106 ? 17.719 -13.602 5.219 1 49.62 106 ALA A C 1
ATOM 782 O O . ALA A 1 106 ? 16.719 -13.211 5.816 1 49.62 106 ALA A O 1
ATOM 783 N N . GLY A 1 107 ? 18.578 -13.445 6.035 1 44.41 107 GLY A N 1
ATOM 784 C CA . GLY A 1 107 ? 18.969 -12.602 7.148 1 44.41 107 GLY A CA 1
ATOM 785 C C . GLY A 1 107 ? 18.766 -11.125 6.879 1 44.41 107 GLY A C 1
ATOM 786 O O . GLY A 1 107 ? 19.188 -10.281 7.668 1 44.41 107 GLY A O 1
ATOM 787 N N . THR A 1 108 ? 18.844 -10.578 5.68 1 47.72 108 THR A N 1
ATOM 788 C CA . THR A 1 108 ? 19.109 -9.164 5.422 1 47.72 108 THR A CA 1
ATOM 789 C C . THR A 1 108 ? 17.906 -8.305 5.758 1 47.72 108 THR A C 1
ATOM 791 O O . THR A 1 108 ? 16.781 -8.82 5.887 1 47.72 108 THR A O 1
ATOM 794 N N . GLU A 1 109 ? 18.172 -7 5.922 1 53.53 109 GLU A N 1
ATOM 795 C CA . GLU A 1 109 ? 17.219 -5.93 6.203 1 53.53 109 GLU A CA 1
ATOM 796 C C . GLU A 1 109 ? 16.047 -5.969 5.227 1 53.53 109 GLU A C 1
ATOM 798 O O . GLU A 1 109 ? 16.219 -5.734 4.031 1 53.53 109 GLU A O 1
ATOM 803 N N . VAL A 1 110 ? 14.977 -6.59 5.461 1 56.47 110 VAL A N 1
ATOM 804 C CA . VAL A 1 110 ? 13.797 -7.148 4.801 1 56.47 110 VAL A CA 1
ATOM 805 C C . VAL A 1 110 ? 13.094 -6.062 3.994 1 56.47 110 VAL A C 1
ATOM 807 O O . VAL A 1 110 ? 12.641 -6.309 2.871 1 56.47 110 VAL A O 1
ATOM 810 N N . GLY A 1 111 ? 13.234 -4.711 4.332 1 61.59 111 GLY A N 1
ATOM 811 C CA . GLY A 1 111 ? 12.375 -3.705 3.729 1 61.59 111 GLY A CA 1
ATOM 812 C C . GLY A 1 111 ? 12.797 -3.324 2.322 1 61.59 111 GLY A C 1
ATOM 813 O O . GLY A 1 111 ? 11.969 -2.918 1.507 1 61.59 111 GLY A O 1
ATOM 814 N N . ASP A 1 112 ? 14.023 -3.467 2.02 1 74.38 112 ASP A N 1
ATOM 815 C CA . ASP A 1 112 ? 14.5 -3.018 0.715 1 74.38 112 ASP A CA 1
ATOM 816 C C . ASP A 1 112 ? 14.68 -4.195 -0.239 1 74.38 112 ASP A C 1
ATOM 818 O O . ASP A 1 112 ? 15.117 -4.02 -1.377 1 74.38 112 ASP A O 1
ATOM 822 N N . ARG A 1 113 ? 14.227 -5.27 0.235 1 84.38 113 ARG A N 1
ATOM 823 C CA . ARG A 1 113 ? 14.289 -6.434 -0.641 1 84.38 113 ARG A CA 1
ATOM 824 C C . ARG A 1 113 ? 13.156 -6.422 -1.66 1 84.38 113 ARG A C 1
ATOM 826 O O . ARG A 1 113 ? 12.078 -5.895 -1.389 1 84.38 113 ARG A O 1
ATOM 833 N N . VAL A 1 114 ? 13.516 -6.984 -2.893 1 90 114 VAL A N 1
ATOM 834 C CA . VAL A 1 114 ? 12.5 -7.062 -3.938 1 90 114 VAL A CA 1
ATOM 835 C C . VAL A 1 114 ? 11.906 -8.469 -3.977 1 90 114 VAL A C 1
ATOM 837 O O . VAL A 1 114 ? 12.633 -9.461 -3.918 1 90 114 VAL A O 1
ATOM 840 N N . VAL A 1 115 ? 10.672 -8.508 -3.986 1 91.94 115 VAL A N 1
ATOM 841 C CA . VAL A 1 115 ? 9.969 -9.781 -4.094 1 91.94 115 VAL A CA 1
ATOM 842 C C . VAL A 1 115 ? 9.195 -9.836 -5.41 1 91.94 115 VAL A C 1
ATOM 844 O O . VAL A 1 115 ? 8.797 -8.797 -5.945 1 91.94 115 VAL A O 1
ATOM 847 N N . SER A 1 116 ? 9 -11.086 -5.93 1 94.69 116 SER A N 1
ATOM 848 C CA . SER A 1 116 ? 8.305 -11.25 -7.203 1 94.69 116 SER A CA 1
ATOM 849 C C . SER A 1 116 ? 7.168 -12.258 -7.094 1 94.69 116 SER A C 1
ATOM 851 O O . SER A 1 116 ? 7.359 -13.359 -6.582 1 94.69 116 SER A O 1
ATOM 853 N N . CYS A 1 117 ? 6.023 -11.805 -7.535 1 95.62 117 CYS A N 1
ATOM 854 C CA . CYS A 1 117 ? 4.844 -12.656 -7.641 1 95.62 117 CYS A CA 1
ATOM 855 C C . CYS A 1 117 ? 4.594 -13.062 -9.086 1 95.62 117 CYS A C 1
ATOM 857 O O . CYS A 1 117 ? 4.531 -12.211 -9.977 1 95.62 117 CYS A O 1
ATOM 859 N N . ARG A 1 118 ? 4.453 -14.367 -9.344 1 96.5 118 ARG A N 1
ATOM 860 C CA . ARG A 1 118 ? 4.203 -14.859 -10.695 1 96.5 118 ARG A CA 1
ATOM 861 C C . ARG A 1 118 ? 2.803 -15.453 -10.812 1 96.5 118 ARG A C 1
ATOM 863 O O . ARG A 1 118 ? 2.48 -16.422 -10.133 1 96.5 118 ARG A O 1
ATOM 870 N N . LEU A 1 119 ? 2.016 -14.828 -11.688 1 97.5 119 LEU A N 1
ATOM 871 C CA . LEU A 1 119 ? 0.645 -15.258 -11.938 1 97.5 119 LEU A CA 1
ATOM 872 C C . LEU A 1 119 ? 0.51 -15.875 -13.328 1 97.5 119 LEU A C 1
ATOM 874 O O . LEU A 1 119 ? 1.054 -15.344 -14.297 1 97.5 119 LEU A O 1
ATOM 878 N N . LEU A 1 120 ? -0.161 -17 -13.359 1 96.94 120 LEU A N 1
ATOM 879 C CA . LEU A 1 120 ? -0.534 -17.562 -14.648 1 96.94 120 LEU A CA 1
ATOM 880 C C . LEU A 1 120 ? -1.866 -17 -15.133 1 96.94 120 LEU A C 1
ATOM 882 O O . LEU A 1 120 ? -2.836 -16.953 -14.367 1 96.94 120 LEU A O 1
ATOM 886 N N . ALA A 1 121 ? -1.918 -16.531 -16.344 1 96.38 121 ALA A N 1
ATOM 887 C CA . ALA A 1 121 ? -3.127 -15.969 -16.938 1 96.38 121 ALA A CA 1
ATOM 888 C C . ALA A 1 121 ? -3.244 -16.344 -18.406 1 96.38 121 ALA A C 1
ATOM 890 O O . ALA A 1 121 ? -2.232 -16.547 -19.078 1 96.38 121 ALA A O 1
ATOM 891 N N . ASP A 1 122 ? -4.445 -16.406 -18.828 1 95.5 122 ASP A N 1
ATOM 892 C CA . ASP A 1 122 ? -4.691 -16.656 -20.25 1 95.5 122 ASP A CA 1
ATOM 893 C C . ASP A 1 122 ? -4.289 -15.445 -21.094 1 95.5 122 ASP A C 1
ATOM 895 O O . ASP A 1 122 ? -4.41 -14.305 -20.641 1 95.5 122 ASP A O 1
ATOM 899 N N . THR A 1 123 ? -3.988 -15.75 -22.359 1 94.25 123 THR A N 1
ATOM 900 C CA . THR A 1 123 ? -3.568 -14.719 -23.297 1 94.25 123 THR A CA 1
ATOM 901 C C . THR A 1 123 ? -4.598 -13.594 -23.344 1 94.25 123 THR A C 1
ATOM 903 O O . THR A 1 123 ? -4.238 -12.414 -23.406 1 94.25 123 THR A O 1
ATOM 906 N N . SER A 1 124 ? -5.812 -13.969 -23.312 1 93.5 124 SER A N 1
ATOM 907 C CA . SER A 1 124 ? -6.871 -12.961 -23.391 1 93.5 124 SER A CA 1
ATOM 908 C C . SER A 1 124 ? -6.855 -12.047 -22.172 1 93.5 124 SER A C 1
ATOM 910 O O . SER A 1 124 ? -7.074 -10.844 -22.281 1 93.5 124 SER A O 1
ATOM 912 N N . GLN A 1 125 ? -6.66 -12.609 -20.969 1 92.94 125 GLN A N 1
ATOM 913 C CA . GLN A 1 125 ? -6.598 -11.844 -19.734 1 92.94 125 GLN A CA 1
ATOM 914 C C . GLN A 1 125 ? -5.375 -10.922 -19.719 1 92.94 125 GLN A C 1
ATOM 916 O O . GLN A 1 125 ? -5.465 -9.773 -19.297 1 92.94 125 GLN A O 1
ATOM 921 N N . VAL A 1 126 ? -4.266 -11.391 -20.203 1 95.31 126 VAL A N 1
ATOM 922 C CA . VAL A 1 126 ? -3.033 -10.609 -20.266 1 95.31 126 VAL A CA 1
ATOM 923 C C . VAL A 1 126 ? -3.229 -9.406 -21.188 1 95.31 126 VAL A C 1
ATOM 925 O O . VAL A 1 126 ? -2.768 -8.305 -20.875 1 95.31 126 VAL A O 1
ATOM 928 N N . GLY A 1 127 ? -3.865 -9.656 -22.25 1 94.25 127 GLY A N 1
ATOM 929 C CA . GLY A 1 127 ? -4.184 -8.562 -23.141 1 94.25 127 GLY A CA 1
ATOM 930 C C . GLY A 1 127 ? -4.918 -7.422 -22.453 1 94.25 127 GLY A C 1
ATOM 931 O O . GLY A 1 127 ? -4.605 -6.25 -22.688 1 94.25 127 GLY A O 1
ATOM 932 N N . ALA A 1 128 ? -5.863 -7.77 -21.578 1 92.31 128 ALA A N 1
ATOM 933 C CA . ALA A 1 128 ? -6.629 -6.766 -20.859 1 92.31 128 ALA A CA 1
ATOM 934 C C . ALA A 1 128 ? -5.727 -5.965 -19.922 1 92.31 128 ALA A C 1
ATOM 936 O O . ALA A 1 128 ? -5.91 -4.758 -19.75 1 92.31 128 ALA A O 1
ATOM 937 N N . VAL A 1 129 ? -4.801 -6.527 -19.328 1 92 129 VAL A N 1
ATOM 938 C CA . VAL A 1 129 ? -3.875 -5.887 -18.391 1 92 129 VAL A CA 1
ATOM 939 C C . VAL A 1 129 ? -2.928 -4.965 -19.156 1 92 129 VAL A C 1
ATOM 941 O O . VAL A 1 129 ? -2.605 -3.871 -18.703 1 92 129 VAL A O 1
ATOM 944 N N . ILE A 1 130 ? -2.512 -5.441 -20.25 1 95.5 130 ILE A N 1
ATOM 945 C CA . ILE A 1 130 ? -1.592 -4.656 -21.062 1 95.5 130 ILE A CA 1
ATOM 946 C C . ILE A 1 130 ? -2.32 -3.445 -21.641 1 95.5 130 ILE A C 1
ATOM 948 O O . ILE A 1 130 ? -1.815 -2.32 -21.594 1 95.5 130 ILE A O 1
ATOM 952 N N . GLY A 1 131 ? -3.492 -3.654 -22.266 1 94.44 131 GLY A N 1
ATOM 953 C CA . GLY A 1 131 ? -4.266 -2.611 -22.922 1 94.44 131 GLY A CA 1
ATOM 954 C C . GLY A 1 131 ? -3.754 -2.264 -24.297 1 94.44 131 GLY A C 1
ATOM 955 O O . GLY A 1 131 ? -2.773 -2.848 -24.766 1 94.44 131 GLY A O 1
ATOM 956 N N . LYS A 1 132 ? -4.461 -1.203 -24.875 1 94.69 132 LYS A N 1
ATOM 957 C CA . LYS A 1 132 ? -4.078 -0.761 -26.203 1 94.69 132 LYS A CA 1
ATOM 958 C C . LYS A 1 132 ? -2.703 -0.097 -26.188 1 94.69 132 LYS A C 1
ATOM 960 O O . LYS A 1 132 ? -2.463 0.829 -25.422 1 94.69 132 LYS A O 1
ATOM 965 N N . ALA A 1 133 ? -1.872 -0.658 -27.047 1 95.75 133 ALA A N 1
ATOM 966 C CA . ALA A 1 133 ? -0.53 -0.106 -27.219 1 95.75 133 ALA A CA 1
ATOM 967 C C . ALA A 1 133 ? 0.217 -0.08 -25.891 1 95.75 133 ALA A C 1
ATOM 969 O O . ALA A 1 133 ? 1.117 0.74 -25.688 1 95.75 133 ALA A O 1
ATOM 970 N N . GLY A 1 134 ? -0.256 -0.772 -24.906 1 95.88 134 GLY A N 1
ATOM 971 C CA . GLY A 1 134 ? 0.427 -0.885 -23.625 1 95.88 134 GLY A CA 1
ATOM 972 C C . GLY A 1 134 ? 0.114 0.259 -22.688 1 95.88 134 GLY A C 1
ATOM 973 O O . GLY A 1 134 ? 0.812 0.455 -21.688 1 95.88 134 GLY A O 1
ATOM 974 N N . LYS A 1 135 ? -0.892 0.908 -22.906 1 96.19 135 LYS A N 1
ATOM 975 C CA . LYS A 1 135 ? -1.217 2.102 -22.125 1 96.19 135 LYS A CA 1
ATOM 976 C C . LYS A 1 135 ? -1.665 1.735 -20.719 1 96.19 135 LYS A C 1
ATOM 978 O O . LYS A 1 135 ? -1.303 2.408 -19.75 1 96.19 135 LYS A O 1
ATOM 983 N N . VAL A 1 136 ? -2.369 0.679 -20.578 1 93.81 136 VAL A N 1
ATOM 984 C CA . VAL A 1 136 ? -2.916 0.291 -19.281 1 93.81 136 VAL A CA 1
ATOM 985 C C . VAL A 1 136 ? -1.794 -0.204 -18.375 1 93.81 136 VAL A C 1
ATOM 987 O O . VAL A 1 136 ? -1.651 0.262 -17.234 1 93.81 136 VAL A O 1
ATOM 990 N N . ILE A 1 137 ? -0.979 -1.058 -18.797 1 94.88 137 ILE A N 1
ATOM 991 C CA . ILE A 1 137 ? 0.08 -1.619 -17.953 1 94.88 137 ILE A CA 1
ATOM 992 C C . ILE A 1 137 ? 1.105 -0.537 -17.625 1 94.88 137 ILE A C 1
ATOM 994 O O . ILE A 1 137 ? 1.674 -0.525 -16.531 1 94.88 137 ILE A O 1
ATOM 998 N N . GLU A 1 138 ? 1.384 0.333 -18.578 1 95.19 138 GLU A N 1
ATOM 999 C CA . GLU A 1 138 ? 2.297 1.444 -18.312 1 95.19 138 GLU A CA 1
ATOM 1000 C C . GLU A 1 138 ? 1.773 2.346 -17.203 1 95.19 138 GLU A C 1
ATOM 1002 O O . GLU A 1 138 ? 2.533 2.754 -16.328 1 95.19 138 GLU A O 1
ATOM 1007 N N . LYS A 1 139 ? 0.532 2.574 -17.312 1 91.69 139 LYS A N 1
ATOM 1008 C CA . LYS A 1 139 ? -0.088 3.389 -16.281 1 91.69 139 LYS A CA 1
ATOM 1009 C C . LYS A 1 139 ? 0.027 2.715 -14.914 1 91.69 139 LYS A C 1
ATOM 1011 O O . LYS A 1 139 ? 0.343 3.369 -13.914 1 91.69 139 LYS A O 1
ATOM 1016 N N . ILE A 1 140 ? -0.196 1.462 -14.82 1 90.31 140 ILE A N 1
ATOM 1017 C CA . ILE A 1 140 ? -0.101 0.713 -13.57 1 90.31 140 ILE A CA 1
ATOM 1018 C C . ILE A 1 140 ? 1.328 0.78 -13.031 1 90.31 140 ILE A C 1
ATOM 1020 O O . ILE A 1 140 ? 1.541 1.014 -11.844 1 90.31 140 ILE A O 1
ATOM 1024 N N . ARG A 1 141 ? 2.277 0.628 -13.953 1 92 141 ARG A N 1
ATOM 1025 C CA . ARG A 1 141 ? 3.684 0.681 -13.562 1 92 141 ARG A CA 1
ATOM 1026 C C . ARG A 1 141 ? 4.047 2.053 -13.008 1 92 141 ARG A C 1
ATOM 1028 O O . ARG A 1 141 ? 4.695 2.15 -11.961 1 92 141 ARG A O 1
ATOM 1035 N N . ILE A 1 142 ? 3.568 3.043 -13.648 1 86.5 142 ILE A N 1
ATOM 1036 C CA . ILE A 1 142 ? 3.887 4.41 -13.25 1 86.5 142 ILE A CA 1
ATOM 1037 C C . ILE A 1 142 ? 3.209 4.727 -11.922 1 86.5 142 ILE A C 1
ATOM 1039 O O . ILE A 1 142 ? 3.832 5.293 -11.016 1 86.5 142 ILE A O 1
ATOM 1043 N N . ASP A 1 143 ? 1.985 4.309 -11.781 1 84.31 143 ASP A N 1
ATOM 1044 C CA . ASP A 1 143 ? 1.186 4.641 -10.602 1 84.31 143 ASP A CA 1
ATOM 1045 C C . ASP A 1 143 ? 1.69 3.904 -9.367 1 84.31 143 ASP A C 1
ATOM 1047 O O . ASP A 1 143 ? 1.608 4.426 -8.25 1 84.31 143 ASP A O 1
ATOM 1051 N N . THR A 1 144 ? 2.232 2.748 -9.508 1 86.31 144 THR A N 1
ATOM 1052 C CA . THR A 1 144 ? 2.559 1.914 -8.359 1 86.31 144 THR A CA 1
ATOM 1053 C C . THR A 1 144 ? 4.066 1.854 -8.148 1 86.31 144 THR A C 1
ATOM 1055 O O . THR A 1 144 ? 4.531 1.54 -7.047 1 86.31 144 THR A O 1
ATOM 1058 N N . GLY A 1 145 ? 4.789 2.002 -9.242 1 85.88 145 GLY A N 1
ATOM 1059 C CA . GLY A 1 145 ? 6.234 1.854 -9.188 1 85.88 145 GLY A CA 1
ATOM 1060 C C . GLY A 1 145 ? 6.688 0.406 -9.227 1 85.88 145 GLY A C 1
ATOM 1061 O O . GLY A 1 145 ? 7.875 0.116 -9.055 1 85.88 145 GLY A O 1
ATOM 1062 N N . CYS A 1 146 ? 5.773 -0.457 -9.438 1 90.06 146 CYS A N 1
ATOM 1063 C CA . CYS A 1 146 ? 6.109 -1.875 -9.5 1 90.06 146 CYS A CA 1
ATOM 1064 C C . CYS A 1 146 ? 6.68 -2.24 -10.867 1 90.06 146 CYS A C 1
ATOM 1066 O O . CYS A 1 146 ? 6.355 -1.604 -11.867 1 90.06 146 CYS A O 1
ATOM 1068 N N . LYS A 1 147 ? 7.559 -3.238 -10.805 1 93.88 147 LYS A N 1
ATOM 1069 C CA . LYS A 1 147 ? 8 -3.848 -12.055 1 93.88 147 LYS A CA 1
ATOM 1070 C C . LYS A 1 147 ? 7.055 -4.969 -12.484 1 93.88 147 LYS A C 1
ATOM 1072 O O . LYS A 1 147 ? 6.777 -5.883 -11.703 1 93.88 147 LYS A O 1
ATOM 1077 N N . ILE A 1 148 ? 6.496 -4.848 -13.711 1 95.69 148 ILE A N 1
ATOM 1078 C CA . ILE A 1 148 ? 5.574 -5.852 -14.234 1 95.69 148 ILE A CA 1
ATOM 1079 C C . ILE A 1 148 ? 6.102 -6.395 -15.562 1 95.69 148 ILE A C 1
ATOM 1081 O O . ILE A 1 148 ? 6.383 -5.629 -16.484 1 95.69 148 ILE A O 1
ATOM 1085 N N . ARG A 1 149 ? 6.254 -7.668 -15.609 1 96.38 149 ARG A N 1
ATOM 1086 C CA . ARG A 1 149 ? 6.727 -8.336 -16.828 1 96.38 149 ARG A CA 1
ATOM 1087 C C . ARG A 1 149 ? 5.773 -9.445 -17.234 1 96.38 149 ARG A C 1
ATOM 1089 O O . ARG A 1 149 ? 5.215 -10.148 -16.391 1 96.38 149 ARG A O 1
ATOM 1096 N N . VAL A 1 150 ? 5.664 -9.562 -18.516 1 96.56 150 VAL A N 1
ATOM 1097 C CA . VAL A 1 150 ? 4.891 -10.656 -19.094 1 96.56 150 VAL A CA 1
ATOM 1098 C C . VAL A 1 150 ? 5.824 -11.633 -19.797 1 96.56 150 VAL A C 1
ATOM 1100 O O . VAL A 1 150 ? 6.641 -11.234 -20.625 1 96.56 150 VAL A O 1
ATOM 1103 N N . LEU A 1 151 ? 5.738 -12.836 -19.391 1 95.94 151 LEU A N 1
ATOM 1104 C CA . LEU A 1 151 ? 6.543 -13.883 -20 1 95.94 151 LEU A CA 1
ATOM 1105 C C . LEU A 1 151 ? 5.668 -14.828 -20.828 1 95.94 151 LEU A C 1
ATOM 1107 O O . LEU A 1 151 ? 4.621 -15.281 -20.359 1 95.94 151 LEU A O 1
ATOM 1111 N N . ASN A 1 152 ? 6.105 -15.078 -22.047 1 93.5 152 ASN A N 1
ATOM 1112 C CA . ASN A 1 152 ? 5.324 -15.945 -22.922 1 93.5 152 ASN A CA 1
ATOM 1113 C C . ASN A 1 152 ? 6.18 -17.062 -23.5 1 93.5 152 ASN A C 1
ATOM 1115 O O . ASN A 1 152 ? 5.691 -17.875 -24.297 1 93.5 152 ASN A O 1
ATOM 1119 N N . ASP A 1 153 ? 7.418 -17.141 -23.078 1 92 153 ASP A N 1
ATOM 1120 C CA . ASP A 1 153 ? 8.32 -18.203 -23.5 1 92 153 ASP A CA 1
ATOM 1121 C C . ASP A 1 153 ? 9.062 -18.812 -22.312 1 92 153 ASP A C 1
ATOM 1123 O O . ASP A 1 153 ? 9.133 -18.203 -21.234 1 92 153 ASP A O 1
ATOM 1127 N N . GLY A 1 154 ? 9.492 -20.031 -22.531 1 90.75 154 GLY A N 1
ATOM 1128 C CA . GLY A 1 154 ? 10.234 -20.688 -21.469 1 90.75 154 GLY A CA 1
ATOM 1129 C C . GLY A 1 154 ? 9.414 -20.891 -20.219 1 90.75 154 GLY A C 1
ATOM 1130 O O . GLY A 1 154 ? 9.93 -20.766 -19.109 1 90.75 154 GLY A O 1
ATOM 1131 N N . LEU A 1 155 ? 8.203 -21.188 -20.438 1 92.5 155 LEU A N 1
ATOM 1132 C CA . LEU A 1 155 ? 7.305 -21.359 -19.297 1 92.5 155 LEU A CA 1
ATOM 1133 C C . LEU A 1 155 ? 7.441 -22.75 -18.703 1 92.5 155 LEU A C 1
ATOM 1135 O O . LEU A 1 155 ? 7.867 -23.688 -19.375 1 92.5 155 LEU A O 1
ATOM 1139 N N . PRO A 1 156 ? 7.16 -22.828 -17.406 1 90.69 156 PRO A N 1
ATOM 1140 C CA . PRO A 1 156 ? 7.223 -24.141 -16.766 1 90.69 156 PRO A CA 1
ATOM 1141 C C . PRO A 1 156 ? 6.32 -25.172 -17.438 1 90.69 156 PRO A C 1
ATOM 1143 O O . PRO A 1 156 ? 5.363 -24.797 -18.125 1 90.69 156 PRO A O 1
ATOM 1146 N N . ALA A 1 157 ? 6.594 -26.406 -17.188 1 86.88 157 ALA A N 1
ATOM 1147 C CA . ALA A 1 157 ? 5.902 -27.516 -17.844 1 86.88 157 ALA A CA 1
ATOM 1148 C C . ALA A 1 157 ? 4.441 -27.578 -17.422 1 86.88 157 ALA A C 1
ATOM 1150 O O . ALA A 1 157 ? 3.602 -28.125 -18.141 1 86.88 157 ALA A O 1
ATOM 1151 N N . CYS A 1 158 ? 4.18 -27 -16.312 1 84.62 158 CYS A N 1
ATOM 1152 C CA . CYS A 1 158 ? 2.834 -27.094 -15.75 1 84.62 158 CYS A CA 1
ATOM 1153 C C . CYS A 1 158 ? 1.904 -26.062 -16.391 1 84.62 158 CYS A C 1
ATOM 1155 O O . CYS A 1 158 ? 0.725 -25.984 -16.031 1 84.62 158 CYS A O 1
ATOM 1157 N N . THR A 1 159 ? 2.324 -25.375 -17.406 1 89.94 159 THR A N 1
ATOM 1158 C CA . THR A 1 159 ? 1.524 -24.312 -18.016 1 89.94 159 THR A CA 1
ATOM 1159 C C . THR A 1 159 ? 0.814 -24.812 -19.266 1 89.94 159 THR A C 1
ATOM 1161 O O . THR A 1 159 ? 1.309 -25.719 -19.953 1 89.94 159 THR A O 1
ATOM 1164 N N . ALA A 1 160 ? -0.365 -24.266 -19.5 1 90.69 160 ALA A N 1
ATOM 1165 C CA . ALA A 1 160 ? -1.083 -24.531 -20.734 1 90.69 160 ALA A CA 1
ATOM 1166 C C . ALA A 1 160 ? -0.55 -23.656 -21.875 1 90.69 160 ALA A C 1
ATOM 1168 O O . ALA A 1 160 ? 0.076 -22.625 -21.625 1 90.69 160 ALA A O 1
ATOM 1169 N N . PRO A 1 161 ? -0.732 -24.062 -23.125 1 91.88 161 PRO A N 1
ATOM 1170 C CA . PRO A 1 161 ? -0.233 -23.312 -24.281 1 91.88 161 PRO A CA 1
ATOM 1171 C C . PRO A 1 161 ? -0.764 -21.875 -24.312 1 91.88 161 PRO A C 1
ATOM 1173 O O . PRO A 1 161 ? -0.072 -20.969 -24.781 1 91.88 161 PRO A O 1
ATOM 1176 N N . SER A 1 162 ? -1.983 -21.688 -23.828 1 94.31 162 SER A N 1
ATOM 1177 C CA . SER A 1 162 ? -2.57 -20.359 -23.875 1 94.31 162 SER A CA 1
ATOM 1178 C C . SER A 1 162 ? -2.133 -19.516 -22.688 1 94.31 162 SER A C 1
ATOM 1180 O O . SER A 1 162 ? -2.43 -18.328 -22.609 1 94.31 162 SER A O 1
ATOM 1182 N N . ASP A 1 163 ? -1.384 -20.141 -21.781 1 94.88 163 ASP A N 1
ATOM 1183 C CA . ASP A 1 163 ? -0.99 -19.453 -20.547 1 94.88 163 ASP A CA 1
ATOM 1184 C C . ASP A 1 163 ? 0.175 -18.5 -20.812 1 94.88 163 ASP A C 1
ATOM 1186 O O . ASP A 1 163 ? 1.046 -18.781 -21.641 1 94.88 163 ASP A O 1
ATOM 1190 N N . GLU A 1 164 ? 0.125 -17.453 -20.109 1 96.69 164 GLU A N 1
ATOM 1191 C CA . GLU A 1 164 ? 1.257 -16.547 -19.953 1 96.69 164 GLU A CA 1
ATOM 1192 C C . GLU A 1 164 ? 1.52 -16.234 -18.469 1 96.69 164 GLU A C 1
ATOM 1194 O O . GLU A 1 164 ? 0.644 -16.438 -17.625 1 96.69 164 GLU A O 1
ATOM 1199 N N . ILE A 1 165 ? 2.768 -15.828 -18.219 1 97.25 165 ILE A N 1
ATOM 1200 C CA . ILE A 1 165 ? 3.107 -15.477 -16.844 1 97.25 165 ILE A CA 1
ATOM 1201 C C . ILE A 1 165 ? 3.17 -13.953 -16.688 1 97.25 165 ILE A C 1
ATOM 1203 O O . ILE A 1 165 ? 3.859 -13.281 -17.453 1 97.25 165 ILE A O 1
ATOM 1207 N N . VAL A 1 166 ? 2.396 -13.43 -15.781 1 97.12 166 VAL A N 1
ATOM 1208 C CA . VAL A 1 166 ? 2.52 -12.039 -15.352 1 97.12 166 VAL A CA 1
ATOM 1209 C C . VAL A 1 166 ? 3.328 -11.969 -14.055 1 97.12 166 VAL A C 1
ATOM 1211 O O . VAL A 1 166 ? 2.881 -12.453 -13.008 1 97.12 166 VAL A O 1
ATOM 1214 N N . GLU A 1 167 ? 4.5 -11.445 -14.172 1 96.94 167 GLU A N 1
ATOM 1215 C CA . GLU A 1 167 ? 5.383 -11.312 -13.016 1 96.94 167 GLU A CA 1
ATOM 1216 C C . GLU A 1 167 ? 5.352 -9.891 -12.461 1 96.94 167 GLU A C 1
ATOM 1218 O O . GLU A 1 167 ? 5.648 -8.93 -13.18 1 96.94 167 GLU A O 1
ATOM 1223 N N . VAL A 1 168 ? 4.926 -9.766 -11.203 1 96.12 168 VAL A N 1
ATOM 1224 C CA . VAL A 1 168 ? 4.879 -8.477 -10.523 1 96.12 168 VAL A CA 1
ATOM 1225 C C . VAL A 1 168 ? 5.945 -8.43 -9.43 1 96.12 168 VAL A C 1
ATOM 1227 O O . VAL A 1 168 ? 5.945 -9.258 -8.523 1 96.12 168 VAL A O 1
ATOM 1230 N N . SER A 1 169 ? 6.84 -7.496 -9.516 1 95.25 169 SER A N 1
ATOM 1231 C CA . SER A 1 169 ? 7.918 -7.336 -8.547 1 95.25 169 SER A CA 1
ATOM 1232 C C . SER A 1 169 ? 7.816 -6 -7.824 1 95.25 169 SER A C 1
ATOM 1234 O O . SER A 1 169 ? 7.52 -4.973 -8.438 1 95.25 169 SER A O 1
ATOM 1236 N N . LEU A 1 170 ? 7.973 -5.992 -6.508 1 91.25 170 LEU A N 1
ATOM 1237 C CA . LEU A 1 170 ? 7.969 -4.785 -5.691 1 91.25 170 LEU A CA 1
ATOM 1238 C C . LEU A 1 170 ? 8.797 -4.977 -4.426 1 91.25 170 LEU A C 1
ATOM 1240 O O . LEU A 1 170 ? 9.188 -6.102 -4.102 1 91.25 170 LEU A O 1
ATOM 1244 N N . PHE A 1 171 ? 9.062 -3.902 -3.82 1 89.12 171 PHE A N 1
ATOM 1245 C CA . PHE A 1 171 ? 9.797 -3.973 -2.561 1 89.12 171 PHE A CA 1
ATOM 1246 C C . PHE A 1 171 ? 8.938 -4.613 -1.475 1 89.12 171 PHE A C 1
ATOM 1248 O O . PHE A 1 171 ? 7.719 -4.453 -1.463 1 89.12 171 PHE A O 1
ATOM 1255 N N . VAL A 1 172 ? 9.648 -5.281 -0.548 1 89.94 172 VAL A N 1
ATOM 1256 C CA . VAL A 1 172 ? 8.953 -5.93 0.562 1 89.94 172 VAL A CA 1
ATOM 1257 C C . VAL A 1 172 ? 8.156 -4.891 1.349 1 89.94 172 VAL A C 1
ATOM 1259 O O . VAL A 1 172 ? 7.031 -5.156 1.778 1 89.94 172 VAL A O 1
ATOM 1262 N N . SER A 1 173 ? 8.742 -3.742 1.491 1 88.19 173 SER A N 1
ATOM 1263 C CA . SER A 1 173 ? 8.047 -2.695 2.227 1 88.19 173 SER A CA 1
ATOM 1264 C C . SER A 1 173 ? 6.75 -2.301 1.522 1 88.19 173 SER A C 1
ATOM 1266 O O . SER A 1 173 ? 5.727 -2.07 2.174 1 88.19 173 SER A O 1
ATOM 1268 N N . ALA A 1 174 ? 6.797 -2.184 0.202 1 91.31 174 ALA A N 1
ATOM 1269 C CA . ALA A 1 174 ? 5.594 -1.869 -0.567 1 91.31 174 ALA A CA 1
ATOM 1270 C C . ALA A 1 174 ? 4.559 -2.982 -0.445 1 91.31 174 ALA A C 1
ATOM 1272 O O . ALA A 1 174 ? 3.359 -2.713 -0.333 1 91.31 174 ALA A O 1
ATOM 1273 N N . PHE A 1 175 ? 5.016 -4.176 -0.345 1 92.12 175 PHE A N 1
ATOM 1274 C CA . PHE A 1 175 ? 4.113 -5.312 -0.205 1 92.12 175 PHE A CA 1
ATOM 1275 C C . PHE A 1 175 ? 3.443 -5.305 1.164 1 92.12 175 PHE A C 1
ATOM 1277 O O . PHE A 1 175 ? 2.244 -5.57 1.276 1 92.12 175 PHE A O 1
ATOM 1284 N N . ARG A 1 176 ? 4.211 -5.02 2.15 1 90.19 176 ARG A N 1
ATOM 1285 C CA . ARG A 1 176 ? 3.66 -4.977 3.5 1 90.19 176 ARG A CA 1
ATOM 1286 C C . ARG A 1 176 ? 2.574 -3.91 3.613 1 90.19 176 ARG A C 1
ATOM 1288 O O . ARG A 1 176 ? 1.53 -4.145 4.227 1 90.19 176 ARG A O 1
ATOM 1295 N N . VAL A 1 177 ? 2.812 -2.83 3.006 1 90.06 177 VAL A N 1
ATOM 1296 C CA . VAL A 1 177 ? 1.832 -1.75 3.002 1 90.06 177 VAL A CA 1
ATOM 1297 C C . VAL A 1 177 ? 0.587 -2.184 2.23 1 90.06 177 VAL A C 1
ATOM 1299 O O . VAL A 1 177 ? -0.539 -1.943 2.672 1 90.06 177 VAL A O 1
ATOM 1302 N N . LEU A 1 178 ? 0.767 -2.797 1.139 1 89.94 178 LEU A N 1
ATOM 1303 C CA . LEU A 1 178 ? -0.339 -3.299 0.33 1 89.94 178 LEU A CA 1
ATOM 1304 C C . LEU A 1 178 ? -1.216 -4.25 1.137 1 89.94 178 LEU A C 1
ATOM 1306 O O . LEU A 1 178 ? -2.439 -4.105 1.158 1 89.94 178 LEU A O 1
ATOM 1310 N N . THR A 1 179 ? -0.608 -5.203 1.81 1 88.38 179 THR A N 1
ATOM 1311 C CA . THR A 1 179 ? -1.338 -6.211 2.572 1 88.38 179 THR A CA 1
ATOM 1312 C C . THR A 1 179 ? -2.107 -5.566 3.721 1 88.38 179 THR A C 1
ATOM 1314 O O . THR A 1 179 ? -3.25 -5.941 3.998 1 88.38 179 THR A O 1
ATOM 1317 N N . ARG A 1 180 ? -1.547 -4.582 4.293 1 86.38 180 ARG A N 1
ATOM 1318 C CA . ARG A 1 180 ? -2.209 -3.91 5.406 1 86.38 180 ARG A CA 1
ATOM 1319 C C . ARG A 1 180 ? -3.396 -3.084 4.922 1 86.38 180 ARG A C 1
ATOM 1321 O O . ARG A 1 180 ? -4.434 -3.035 5.582 1 86.38 180 ARG A O 1
ATOM 1328 N N . CYS A 1 181 ? -3.244 -2.482 3.803 1 83.5 181 CYS A N 1
ATOM 1329 C CA . CYS A 1 181 ? -4.332 -1.701 3.227 1 83.5 181 CYS A CA 1
ATOM 1330 C C . CYS A 1 181 ? -5.527 -2.588 2.9 1 83.5 181 CYS A C 1
ATOM 1332 O O . CYS A 1 181 ? -6.672 -2.213 3.16 1 83.5 181 CYS A O 1
ATOM 1334 N N . VAL A 1 182 ? -5.246 -3.68 2.408 1 79.19 182 VAL A N 1
ATOM 1335 C CA . VAL A 1 182 ? -6.301 -4.594 1.995 1 79.19 182 VAL A CA 1
ATOM 1336 C C . VAL A 1 182 ? -6.961 -5.215 3.227 1 79.19 182 VAL A C 1
ATOM 1338 O O . VAL A 1 182 ? -8.172 -5.445 3.238 1 79.19 182 VAL A O 1
ATOM 1341 N N . ALA A 1 183 ? -6.129 -5.422 4.25 1 75.06 183 ALA A N 1
ATOM 1342 C CA . ALA A 1 183 ? -6.66 -5.984 5.488 1 75.06 183 ALA A CA 1
ATOM 1343 C C . ALA A 1 183 ? -7.582 -4.992 6.195 1 75.06 183 ALA A C 1
ATOM 1345 O O . ALA A 1 183 ? -8.555 -5.391 6.84 1 75.06 183 ALA A O 1
ATOM 1346 N N . LEU A 1 184 ? -7.262 -3.748 6.164 1 67.31 184 LEU A N 1
ATOM 1347 C CA . LEU A 1 184 ? -8.062 -2.711 6.805 1 67.31 184 LEU A CA 1
ATOM 1348 C C . LEU A 1 184 ? -9.383 -2.514 6.07 1 67.31 184 LEU A C 1
ATOM 1350 O O . LEU A 1 184 ? -10.383 -2.121 6.676 1 67.31 184 LEU A O 1
ATOM 1354 N N . ASP A 1 185 ? -9.406 -2.572 4.723 1 57.69 185 ASP A N 1
ATOM 1355 C CA . ASP A 1 185 ? -10.648 -2.469 3.965 1 57.69 185 ASP A CA 1
ATOM 1356 C C . ASP A 1 185 ? -11.633 -3.566 4.371 1 57.69 185 ASP A C 1
ATOM 1358 O O . ASP A 1 185 ? -12.844 -3.369 4.316 1 57.69 185 ASP A O 1
ATOM 1362 N N . PHE A 1 186 ? -11.25 -4.824 4.66 1 48.22 186 PHE A N 1
ATOM 1363 C CA . PHE A 1 186 ? -12.133 -5.953 4.945 1 48.22 186 PHE A CA 1
ATOM 1364 C C . PHE A 1 186 ? -12.5 -5.988 6.422 1 48.22 186 PHE A C 1
ATOM 1366 O O . PHE A 1 186 ? -13.422 -6.711 6.82 1 48.22 186 PHE A O 1
ATOM 1373 N N . CYS A 1 187 ? -11.711 -5.508 7.199 1 42.69 187 CYS A N 1
ATOM 1374 C CA . CYS A 1 187 ? -12.195 -5.594 8.57 1 42.69 187 CYS A CA 1
ATOM 1375 C C . CYS A 1 187 ? -13.469 -4.773 8.75 1 42.69 187 CYS A C 1
ATOM 1377 O O . CYS A 1 187 ? -14.039 -4.734 9.836 1 42.69 187 CYS A O 1
ATOM 1379 N N . CYS A 1 188 ? -13.984 -4.25 7.68 1 35.22 188 CYS A N 1
ATOM 1380 C CA . CYS A 1 188 ? -15.336 -3.785 7.953 1 35.22 188 CYS A CA 1
ATOM 1381 C C . CYS A 1 188 ? -16.375 -4.742 7.371 1 35.22 188 CYS A C 1
ATOM 1383 O O . CYS A 1 188 ? -16.172 -5.301 6.293 1 35.22 188 CYS A O 1
ATOM 1385 N N . MET B 1 1 ? -71.688 25.406 23.578 1 30.67 1 MET B N 1
ATOM 1386 C CA . MET B 1 1 ? -70.75 24.266 23.625 1 30.67 1 MET B CA 1
ATOM 1387 C C . MET B 1 1 ? -69.562 24.484 22.719 1 30.67 1 MET B C 1
ATOM 1389 O O . MET B 1 1 ? -69.688 24.469 21.5 1 30.67 1 MET B O 1
ATOM 1393 N N . MET B 1 2 ? -68.625 25.328 23.141 1 32.88 2 MET B N 1
ATOM 1394 C CA . MET B 1 2 ? -67.438 25.938 22.484 1 32.88 2 MET B CA 1
ATOM 1395 C C . MET B 1 2 ? -66.438 24.891 22.125 1 32.88 2 MET B C 1
ATOM 1397 O O . MET B 1 2 ? -65.938 24.188 23 1 32.88 2 MET B O 1
ATOM 1401 N N . MET B 1 3 ? -66.562 24.188 21 1 31.98 3 MET B N 1
ATOM 1402 C CA . MET B 1 3 ? -65.562 23.188 20.547 1 31.98 3 MET B CA 1
ATOM 1403 C C . MET B 1 3 ? -64.188 23.797 20.422 1 31.98 3 MET B C 1
ATOM 1405 O O . MET B 1 3 ? -64 24.766 19.672 1 31.98 3 MET B O 1
ATOM 1409 N N . ALA B 1 4 ? -63.312 23.719 21.5 1 36.88 4 ALA B N 1
ATOM 1410 C CA . ALA B 1 4 ? -61.906 24.156 21.594 1 36.88 4 ALA B CA 1
ATOM 1411 C C . ALA B 1 4 ? -61.062 23.516 20.5 1 36.88 4 ALA B C 1
ATOM 1413 O O . ALA B 1 4 ? -61.062 22.281 20.344 1 36.88 4 ALA B O 1
ATOM 1414 N N . ASP B 1 5 ? -60.906 24.141 19.359 1 38 5 ASP B N 1
ATOM 1415 C CA . ASP B 1 5 ? -60.031 23.719 18.281 1 38 5 ASP B CA 1
ATOM 1416 C C . ASP B 1 5 ? -58.625 23.453 18.797 1 38 5 ASP B C 1
ATOM 1418 O O . ASP B 1 5 ? -57.969 24.375 19.328 1 38 5 ASP B O 1
ATOM 1422 N N . SER B 1 6 ? -58.344 22.266 19.5 1 37.78 6 SER B N 1
ATOM 1423 C CA . SER B 1 6 ? -57.031 21.781 19.922 1 37.78 6 SER B CA 1
ATOM 1424 C C . SER B 1 6 ? -56.031 21.797 18.766 1 37.78 6 SER B C 1
ATOM 1426 O O . SER B 1 6 ? -56.219 21.078 17.781 1 37.78 6 SER B O 1
ATOM 1428 N N . ASN B 1 7 ? -55.625 22.969 18.344 1 42.44 7 ASN B N 1
ATOM 1429 C CA . ASN B 1 7 ? -54.5 23 17.422 1 42.44 7 ASN B CA 1
ATOM 1430 C C . ASN B 1 7 ? -53.344 22.109 17.891 1 42.44 7 ASN B C 1
ATOM 1432 O O . ASN B 1 7 ? -52.875 22.266 19.016 1 42.44 7 ASN B O 1
ATOM 1436 N N . PRO B 1 8 ? -53.219 20.828 17.422 1 43.12 8 PRO B N 1
ATOM 1437 C CA . PRO B 1 8 ? -52.125 19.969 17.859 1 43.12 8 PRO B CA 1
ATOM 1438 C C . PRO B 1 8 ? -50.75 20.641 17.75 1 43.12 8 PRO B C 1
ATOM 1440 O O . PRO B 1 8 ? -50.594 21.547 16.938 1 43.12 8 PRO B O 1
ATOM 1443 N N . PRO B 1 9 ? -49.969 20.734 18.859 1 41.06 9 PRO B N 1
ATOM 1444 C CA . PRO B 1 9 ? -48.625 21.297 18.844 1 41.06 9 PRO B CA 1
ATOM 1445 C C . PRO B 1 9 ? -47.75 20.734 17.719 1 41.06 9 PRO B C 1
ATOM 1447 O O . PRO B 1 9 ? -47.969 19.609 17.281 1 41.06 9 PRO B O 1
ATOM 1450 N N . ASN B 1 10 ? -47.406 21.5 16.688 1 40.78 10 ASN B N 1
ATOM 1451 C CA . ASN B 1 10 ? -46.375 21.219 15.703 1 40.78 10 ASN B CA 1
ATOM 1452 C C . ASN B 1 10 ? -45.125 20.578 16.344 1 40.78 10 ASN B C 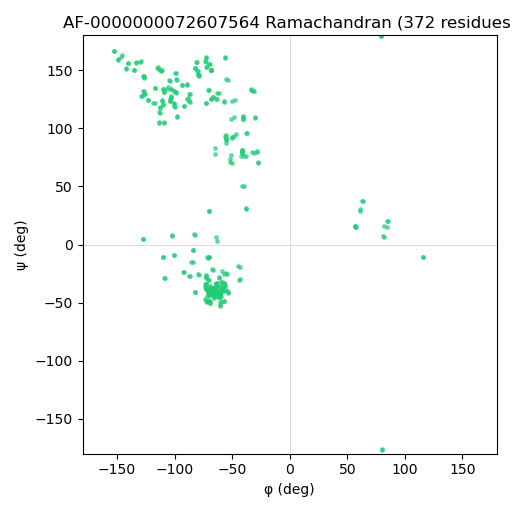1
ATOM 1454 O O . ASN B 1 10 ? -44.469 21.203 17.188 1 40.78 10 ASN B O 1
ATOM 1458 N N . GLY B 1 11 ? -45.156 19.297 16.688 1 36.06 11 GLY B N 1
ATOM 1459 C CA . GLY B 1 11 ? -44 18.531 17.109 1 36.06 11 GLY B CA 1
ATOM 1460 C C . GLY B 1 11 ? -42.75 18.828 16.281 1 36.06 11 GLY B C 1
ATOM 1461 O O . GLY B 1 11 ? -42.75 18.594 15.078 1 36.06 11 GLY B O 1
ATOM 1462 N N . HIS B 1 12 ? -42.062 19.891 16.547 1 38.84 12 HIS B N 1
ATOM 1463 C CA . HIS B 1 12 ? -40.719 20.031 16.047 1 38.84 12 HIS B CA 1
ATOM 1464 C C . HIS B 1 12 ? -39.938 18.719 16.172 1 38.84 12 HIS B C 1
ATOM 1466 O O . HIS B 1 12 ? -39.781 18.188 17.266 1 38.84 12 HIS B O 1
ATOM 1472 N N . SER B 1 13 ? -40.125 17.781 15.234 1 38.47 13 SER B N 1
ATOM 1473 C CA . SER B 1 13 ? -39.25 16.641 15.125 1 38.47 13 SER B CA 1
ATOM 1474 C C . SER B 1 13 ? -37.781 17.047 15.297 1 38.47 13 SER B C 1
ATOM 1476 O O . SER B 1 13 ? -37.281 17.859 14.523 1 38.47 13 SER B O 1
ATOM 1478 N N . ASN B 1 14 ? -37.312 17.312 16.438 1 36.06 14 ASN B N 1
ATOM 1479 C CA . ASN B 1 14 ? -35.875 17.312 16.75 1 36.06 14 ASN B CA 1
ATOM 1480 C C . ASN B 1 14 ? -35.156 16.156 16.062 1 36.06 14 ASN B C 1
ATOM 1482 O O . ASN B 1 14 ? -35.156 15.031 16.578 1 36.06 14 ASN B O 1
ATOM 1486 N N . ARG B 1 15 ? -35.312 15.953 14.789 1 37.25 15 ARG B N 1
ATOM 1487 C CA . ARG B 1 15 ? -34.375 14.992 14.242 1 37.25 15 ARG B CA 1
ATOM 1488 C C . ARG B 1 15 ? -32.969 15.188 14.844 1 37.25 15 ARG B C 1
ATOM 1490 O O . ARG B 1 15 ? -32.5 16.312 14.938 1 37.25 15 ARG B O 1
ATOM 1497 N N . PRO B 1 16 ? -32.531 14.375 15.648 1 40.22 16 PRO B N 1
ATOM 1498 C CA . PRO B 1 16 ? -31.125 14.516 16.094 1 40.22 16 PRO B CA 1
ATOM 1499 C C . PRO B 1 16 ? -30.203 14.984 14.984 1 40.22 16 PRO B C 1
ATOM 1501 O O . PRO B 1 16 ? -30.297 14.523 13.844 1 40.22 16 PRO B O 1
ATOM 1504 N N . LYS B 1 17 ? -29.922 16.234 14.875 1 41.5 17 LYS B N 1
ATOM 1505 C CA . LYS B 1 17 ? -28.797 16.609 14.031 1 41.5 17 LYS B CA 1
ATOM 1506 C C . LYS B 1 17 ? -27.75 15.5 13.984 1 41.5 17 LYS B C 1
ATOM 1508 O O . LYS B 1 17 ? -27.25 15.055 15.023 1 41.5 17 LYS B O 1
ATOM 1513 N N . LEU B 1 18 ? -27.922 14.516 13.211 1 44.66 18 LEU B N 1
ATOM 1514 C CA . LEU B 1 18 ? -26.812 13.602 12.977 1 44.66 18 LEU B CA 1
ATOM 1515 C C . LEU B 1 18 ? -25.469 14.312 13.141 1 44.66 18 LEU B C 1
ATOM 1517 O O . LEU B 1 18 ? -25.141 15.211 12.359 1 44.66 18 LEU B O 1
ATOM 1521 N N . CYS B 1 19 ? -25.031 14.711 14.352 1 48.5 19 CYS B N 1
ATOM 1522 C CA . CYS B 1 19 ? -23.734 15.32 14.672 1 48.5 19 CYS B CA 1
ATOM 1523 C C . CYS B 1 19 ? -22.641 14.812 13.734 1 48.5 19 CYS B C 1
ATOM 1525 O O . CYS B 1 19 ? -22.297 13.633 13.766 1 48.5 19 CYS B O 1
ATOM 1527 N N . GLN B 1 20 ? -22.594 15.32 12.57 1 61.38 20 GLN B N 1
ATOM 1528 C CA . GLN B 1 20 ? -21.531 14.961 11.625 1 61.38 20 GLN B CA 1
ATOM 1529 C C . GLN B 1 20 ? -20.156 15.195 12.227 1 61.38 20 GLN B C 1
ATOM 1531 O O . GLN B 1 20 ? -19.781 16.344 12.516 1 61.38 20 GLN B O 1
ATOM 1536 N N . THR B 1 21 ? -19.594 14.242 12.875 1 81.12 21 THR B N 1
ATOM 1537 C CA . THR B 1 21 ? -18.25 14.328 13.43 1 81.12 21 THR B CA 1
ATOM 1538 C C . THR B 1 21 ? -17.219 14.492 12.32 1 81.12 21 THR B C 1
ATOM 1540 O O . THR B 1 21 ? -17.375 13.953 11.219 1 81.12 21 THR B O 1
ATOM 1543 N N . HIS B 1 22 ? -16.375 15.602 12.445 1 87.69 22 HIS B N 1
ATOM 1544 C CA . HIS B 1 22 ? -15.297 15.859 11.492 1 87.69 22 HIS B CA 1
ATOM 1545 C C . HIS B 1 22 ? -13.961 15.359 12.039 1 87.69 22 HIS B C 1
ATOM 1547 O O . HIS B 1 22 ? -13.75 15.32 13.25 1 87.69 22 HIS B O 1
ATOM 1553 N N . VAL B 1 23 ? -13.258 14.859 11.164 1 89.75 23 VAL B N 1
ATOM 1554 C CA . VAL B 1 23 ? -11.883 14.492 11.469 1 89.75 23 VAL B CA 1
ATOM 1555 C C . VAL B 1 23 ? -10.93 15.492 10.812 1 89.75 23 VAL B C 1
ATOM 1557 O O . VAL B 1 23 ? -11.133 15.891 9.664 1 89.75 23 VAL B O 1
ATOM 1560 N N . THR B 1 24 ? -9.93 15.945 11.633 1 93.44 24 THR B N 1
ATOM 1561 C CA . THR B 1 24 ? -8.961 16.906 11.117 1 93.44 24 THR B CA 1
ATOM 1562 C C . THR B 1 24 ? -7.539 16.391 11.312 1 93.44 24 THR B C 1
ATOM 1564 O O . THR B 1 24 ? -7.176 15.953 12.406 1 93.44 24 THR B O 1
ATOM 1567 N N . PHE B 1 25 ? -6.785 16.422 10.227 1 96 25 PHE B N 1
ATOM 1568 C CA . PHE B 1 25 ? -5.352 16.156 10.281 1 96 25 PHE B CA 1
ATOM 1569 C C . PHE B 1 25 ? -4.555 17.453 10.164 1 96 25 PHE B C 1
ATOM 1571 O O . PHE B 1 25 ? -4.91 18.328 9.375 1 96 25 PHE B O 1
ATOM 1578 N N . ARG B 1 26 ? -3.488 17.547 10.914 1 97 26 ARG B N 1
ATOM 1579 C CA . ARG B 1 26 ? -2.568 18.688 10.82 1 97 26 ARG B CA 1
ATOM 1580 C C . ARG B 1 26 ? -1.212 18.234 10.289 1 97 26 ARG B C 1
ATOM 1582 O O . ARG B 1 26 ? -0.421 17.625 11.008 1 97 26 ARG B O 1
ATOM 1589 N N . LEU B 1 27 ? -0.951 18.562 9.047 1 97.69 27 LEU B N 1
ATOM 1590 C CA . LEU B 1 27 ? 0.259 18.156 8.336 1 97.69 27 LEU B CA 1
ATOM 1591 C C . LEU B 1 27 ? 1.274 19.297 8.297 1 97.69 27 LEU B C 1
ATOM 1593 O O . LEU B 1 27 ? 0.925 20.438 7.973 1 97.69 27 LEU B O 1
ATOM 1597 N N . LEU B 1 28 ? 2.51 18.969 8.641 1 96.12 28 LEU B N 1
ATOM 1598 C CA . LEU B 1 28 ? 3.592 19.938 8.578 1 96.12 28 LEU B CA 1
ATOM 1599 C C . LEU B 1 28 ? 4.324 19.859 7.246 1 96.12 28 LEU B C 1
ATOM 1601 O O . LEU B 1 28 ? 4.617 18.766 6.758 1 96.12 28 LEU B O 1
ATOM 1605 N N . CYS B 1 29 ? 4.648 21.031 6.656 1 94.25 29 CYS B N 1
ATOM 1606 C CA . CYS B 1 29 ? 5.465 21.078 5.449 1 94.25 29 CYS B CA 1
ATOM 1607 C C . CYS B 1 29 ? 6.301 22.359 5.402 1 94.25 29 CYS B C 1
ATOM 1609 O O . CYS B 1 29 ? 6.043 23.297 6.152 1 94.25 29 CYS B O 1
ATOM 1611 N N . HIS B 1 30 ? 7.289 22.297 4.656 1 92.31 30 HIS B N 1
ATOM 1612 C CA . HIS B 1 30 ? 8.109 23.484 4.453 1 92.31 30 HIS B CA 1
ATOM 1613 C C . HIS B 1 30 ? 7.344 24.547 3.666 1 92.31 30 HIS B C 1
ATOM 1615 O O . HIS B 1 30 ? 6.578 24.219 2.756 1 92.31 30 HIS B O 1
ATOM 1621 N N . ALA B 1 31 ? 7.668 25.797 3.92 1 93.06 31 ALA B N 1
ATOM 1622 C CA . ALA B 1 31 ? 6.98 26.922 3.307 1 93.06 31 ALA B CA 1
ATOM 1623 C C . ALA B 1 31 ? 7.137 26.906 1.789 1 93.06 31 ALA B C 1
ATOM 1625 O O . ALA B 1 31 ? 6.242 27.344 1.061 1 93.06 31 ALA B O 1
ATOM 1626 N N . SER B 1 32 ? 8.195 26.359 1.273 1 91.56 32 SER B N 1
ATOM 1627 C CA . SER B 1 32 ? 8.492 26.344 -0.155 1 91.56 32 SER B CA 1
ATOM 1628 C C . SER B 1 32 ? 7.535 25.422 -0.907 1 91.56 32 SER B C 1
ATOM 1630 O O . SER B 1 32 ? 7.441 25.484 -2.135 1 91.56 32 SER B O 1
ATOM 1632 N N . ARG B 1 33 ? 6.734 24.609 -0.152 1 93.12 33 ARG B N 1
ATOM 1633 C CA . ARG B 1 33 ? 5.895 23.609 -0.802 1 93.12 33 ARG B CA 1
ATOM 1634 C C . ARG B 1 33 ? 4.453 24.094 -0.917 1 93.12 33 ARG B C 1
ATOM 1636 O O . ARG B 1 33 ? 3.654 23.5 -1.654 1 93.12 33 ARG B O 1
ATOM 1643 N N . VAL B 1 34 ? 4.176 25.125 -0.31 1 93.62 34 VAL B N 1
ATOM 1644 C CA . VAL B 1 34 ? 2.807 25.609 -0.213 1 93.62 34 VAL B CA 1
ATOM 1645 C C . VAL B 1 34 ? 2.291 25.984 -1.603 1 93.62 34 VAL B C 1
ATOM 1647 O O . VAL B 1 34 ? 1.152 25.672 -1.953 1 93.62 34 VAL B O 1
ATOM 1650 N N . GLY B 1 35 ? 3.068 26.609 -2.361 1 93.5 35 GLY B N 1
ATOM 1651 C CA . GLY B 1 35 ? 2.688 27 -3.707 1 93.5 35 GLY B CA 1
ATOM 1652 C C . GLY B 1 35 ? 2.252 25.844 -4.57 1 93.5 35 GLY B C 1
ATOM 1653 O O . GLY B 1 35 ? 1.304 25.953 -5.352 1 93.5 35 GLY B O 1
ATOM 1654 N N . ALA B 1 36 ? 2.865 24.734 -4.387 1 92.38 36 ALA B N 1
ATOM 1655 C CA . ALA B 1 36 ? 2.582 23.547 -5.195 1 92.38 36 ALA B CA 1
ATOM 1656 C C . ALA B 1 36 ? 1.232 22.938 -4.828 1 92.38 36 ALA B C 1
ATOM 1658 O O . ALA B 1 36 ? 0.6 22.281 -5.652 1 92.38 36 ALA B O 1
ATOM 1659 N N . ILE B 1 37 ? 0.792 23.109 -3.688 1 94.56 37 ILE B N 1
ATOM 1660 C CA . ILE B 1 37 ? -0.483 22.562 -3.221 1 94.56 37 ILE B CA 1
ATOM 1661 C C . ILE B 1 37 ? -1.622 23.484 -3.674 1 94.56 37 ILE B C 1
ATOM 1663 O O . ILE B 1 37 ? -2.66 23 -4.137 1 94.56 37 ILE B O 1
ATOM 1667 N N . ILE B 1 38 ? -1.357 24.688 -3.57 1 96.56 38 ILE B N 1
ATOM 1668 C CA . ILE B 1 38 ? -2.381 25.672 -3.924 1 96.56 38 ILE B CA 1
ATOM 1669 C C . ILE B 1 38 ? -2.543 25.719 -5.441 1 96.56 38 ILE B C 1
ATOM 1671 O O . ILE B 1 38 ? -3.664 25.734 -5.953 1 96.56 38 ILE B O 1
ATOM 1675 N N . GLY B 1 39 ? -1.442 25.812 -6.191 1 95 39 GLY B N 1
ATOM 1676 C CA . GLY B 1 39 ? -1.462 25.953 -7.641 1 95 39 GLY B CA 1
ATOM 1677 C C . GLY B 1 39 ? -1.746 27.359 -8.102 1 95 39 GLY B C 1
ATOM 1678 O O . GLY B 1 39 ? -1.977 28.25 -7.281 1 95 39 GLY B O 1
ATOM 1679 N N . LYS B 1 40 ? -1.74 27.453 -9.5 1 94.31 40 LYS B N 1
ATOM 1680 C CA . LYS B 1 40 ? -2.027 28.75 -10.102 1 94.31 40 LYS B CA 1
ATOM 1681 C C . LYS B 1 40 ? -3.471 29.172 -9.836 1 94.31 40 LYS B C 1
ATOM 1683 O O . LYS B 1 40 ? -4.402 28.391 -10.07 1 94.31 40 LYS B O 1
ATOM 1688 N N . SER B 1 41 ? -3.602 30.344 -9.312 1 96.44 41 SER B N 1
ATOM 1689 C CA . SER B 1 41 ? -4.902 30.938 -9.047 1 96.44 41 SER B CA 1
ATOM 1690 C C . SER B 1 41 ? -5.75 30.047 -8.148 1 96.44 41 SER B C 1
ATOM 1692 O O . SER B 1 41 ? -6.98 30.062 -8.227 1 96.44 41 SER B O 1
ATOM 1694 N N . GLY B 1 42 ? -5.145 29.109 -7.496 1 96.38 42 GLY B N 1
ATOM 1695 C CA . GLY B 1 42 ? -5.84 28.266 -6.535 1 96.38 42 GLY B CA 1
ATOM 1696 C C . GLY B 1 42 ? -6.59 27.125 -7.18 1 96.38 42 GLY B C 1
ATOM 1697 O O . GLY B 1 42 ? -7.438 26.484 -6.543 1 96.38 42 GLY B O 1
ATOM 1698 N N . VAL B 1 43 ? -6.328 26.828 -8.336 1 96.12 43 VAL B N 1
ATOM 1699 C CA . VAL B 1 43 ? -7.055 25.797 -9.086 1 96.12 43 VAL B CA 1
ATOM 1700 C C . VAL B 1 43 ? -6.758 24.422 -8.5 1 96.12 43 VAL B C 1
ATOM 1702 O O . VAL B 1 43 ? -7.668 23.609 -8.312 1 96.12 43 VAL B O 1
ATOM 1705 N N . LEU B 1 44 ? -5.531 24.141 -8.141 1 95.31 44 LEU B N 1
ATOM 1706 C CA . LEU B 1 44 ? -5.145 22.812 -7.68 1 95.31 44 LEU B CA 1
ATOM 1707 C C . LEU B 1 44 ? -5.758 22.516 -6.316 1 95.31 44 LEU B C 1
ATOM 1709 O O . LEU B 1 44 ? -6.293 21.422 -6.102 1 95.31 44 LEU B O 1
ATOM 1713 N N . ILE B 1 45 ? -5.648 23.391 -5.402 1 97.25 45 ILE B N 1
ATOM 1714 C CA . ILE B 1 45 ? -6.195 23.125 -4.074 1 97.25 45 ILE B CA 1
ATOM 1715 C C . ILE B 1 45 ? -7.715 22.969 -4.164 1 97.25 45 ILE B C 1
ATOM 1717 O O . ILE B 1 45 ? -8.305 22.172 -3.436 1 97.25 45 ILE B O 1
ATOM 1721 N N . LYS B 1 46 ? -8.312 23.719 -5.086 1 97.19 46 LYS B N 1
ATOM 1722 C CA . LYS B 1 46 ? -9.75 23.578 -5.297 1 97.19 46 LYS B CA 1
ATOM 1723 C C . LYS B 1 46 ? -10.094 22.203 -5.852 1 97.19 46 LYS B C 1
ATOM 1725 O O . LYS B 1 46 ? -11.039 21.562 -5.387 1 97.19 46 LYS B O 1
ATOM 1730 N N . THR B 1 47 ? -9.359 21.844 -6.773 1 95.88 47 THR B N 1
ATOM 1731 C CA . THR B 1 47 ? -9.562 20.531 -7.375 1 95.88 47 THR B CA 1
ATOM 1732 C C . THR B 1 47 ? -9.383 19.438 -6.336 1 95.88 47 THR B C 1
ATOM 1734 O O . THR B 1 47 ? -10.156 18.469 -6.305 1 95.88 47 THR B O 1
ATOM 1737 N N . LEU B 1 48 ? -8.391 19.516 -5.477 1 94.5 48 LEU B N 1
ATOM 1738 C CA . LEU B 1 48 ? -8.125 18.547 -4.426 1 94.5 48 LEU B CA 1
ATOM 1739 C C . LEU B 1 48 ? -9.289 18.469 -3.447 1 94.5 48 LEU B C 1
ATOM 1741 O O . LEU B 1 48 ? -9.727 17.375 -3.082 1 94.5 48 LEU B O 1
ATOM 1745 N N . GLN B 1 49 ? -9.805 19.609 -3.121 1 96.25 49 GLN B N 1
ATOM 1746 C CA . GLN B 1 49 ? -10.914 19.688 -2.17 1 96.25 49 GLN B CA 1
ATOM 1747 C C . GLN B 1 49 ? -12.188 19.109 -2.771 1 96.25 49 GLN B C 1
ATOM 1749 O O . GLN B 1 49 ? -12.938 18.406 -2.094 1 96.25 49 GLN B O 1
ATOM 1754 N N . GLU B 1 50 ? -12.383 19.312 -4.012 1 95.12 50 GLU B N 1
ATOM 1755 C CA . GLU B 1 50 ? -13.562 18.797 -4.691 1 95.12 50 GLU B CA 1
ATOM 1756 C C . GLU B 1 50 ? -13.469 17.281 -4.875 1 95.12 50 GLU B C 1
ATOM 1758 O O . GLU B 1 50 ? -14.445 16.562 -4.656 1 95.12 50 GLU B O 1
ATOM 1763 N N . ALA B 1 51 ? -12.336 16.875 -5.145 1 89.5 51 ALA B N 1
ATOM 1764 C CA . ALA B 1 51 ? -12.133 15.461 -5.43 1 89.5 51 ALA B CA 1
ATOM 1765 C C . ALA B 1 51 ? -12.242 14.625 -4.16 1 89.5 51 ALA B C 1
ATOM 1767 O O . ALA B 1 51 ? -12.633 13.453 -4.211 1 89.5 51 ALA B O 1
ATOM 1768 N N . THR B 1 52 ? -11.922 15.203 -2.996 1 89.38 52 THR B N 1
ATOM 1769 C CA . THR B 1 52 ? -11.859 14.406 -1.775 1 89.38 52 THR B CA 1
ATOM 1770 C C . THR B 1 52 ? -13.008 14.766 -0.837 1 89.38 52 THR B C 1
ATOM 1772 O O . THR B 1 52 ? -13.234 14.086 0.168 1 89.38 52 THR B O 1
ATOM 1775 N N . ALA B 1 53 ? -13.711 15.82 -1.112 1 91.44 53 ALA B N 1
ATOM 1776 C CA . ALA B 1 53 ? -14.773 16.344 -0.252 1 91.44 53 ALA B CA 1
ATOM 1777 C C . ALA B 1 53 ? -14.219 16.734 1.116 1 91.44 53 ALA B C 1
ATOM 1779 O O . ALA B 1 53 ? -14.891 16.562 2.135 1 91.44 53 ALA B O 1
ATOM 1780 N N . ALA B 1 54 ? -12.977 17.125 1.068 1 94.69 54 ALA B N 1
ATOM 1781 C CA . ALA B 1 54 ? -12.328 17.578 2.293 1 94.69 54 ALA B CA 1
ATOM 1782 C C . ALA B 1 54 ? -12 19.062 2.213 1 94.69 54 ALA B C 1
ATOM 1784 O O . ALA B 1 54 ? -11.852 19.625 1.12 1 94.69 54 ALA B O 1
ATOM 1785 N N . LYS B 1 55 ? -11.984 19.719 3.336 1 96.75 55 LYS B N 1
ATOM 1786 C CA . LYS B 1 55 ? -11.5 21.078 3.439 1 96.75 55 LYS B CA 1
ATOM 1787 C C . LYS B 1 55 ? -10.008 21.125 3.73 1 96.75 55 LYS B C 1
ATOM 1789 O O . LYS B 1 55 ? -9.531 20.453 4.656 1 96.75 55 LYS B O 1
ATOM 1794 N N . ILE B 1 56 ? -9.273 21.844 2.873 1 97.56 56 ILE B N 1
ATOM 1795 C CA . ILE B 1 56 ? -7.828 22 3.023 1 97.56 56 ILE B CA 1
ATOM 1796 C C . ILE B 1 56 ? -7.473 23.469 3.246 1 97.56 56 ILE B C 1
ATOM 1798 O O . ILE B 1 56 ? -7.793 24.312 2.416 1 97.56 56 ILE B O 1
ATOM 1802 N N . ARG B 1 57 ? -6.816 23.734 4.363 1 97.06 57 ARG B N 1
ATOM 1803 C CA . ARG B 1 57 ? -6.457 25.109 4.703 1 97.06 57 ARG B CA 1
ATOM 1804 C C . ARG B 1 57 ? -5.062 25.172 5.32 1 97.06 57 ARG B C 1
ATOM 1806 O O . ARG B 1 57 ? -4.562 24.172 5.844 1 97.06 57 ARG B O 1
ATOM 1813 N N . PHE B 1 58 ? -4.523 26.281 5.203 1 96.19 58 PHE B N 1
ATOM 1814 C CA . PHE B 1 58 ? -3.234 26.516 5.84 1 96.19 58 PHE B CA 1
ATOM 1815 C C . PHE B 1 58 ? -3.406 27.344 7.105 1 96.19 58 PHE B C 1
ATOM 1817 O O . PHE B 1 58 ? -4.148 28.328 7.113 1 96.19 58 PHE B O 1
ATOM 1824 N N . GLU B 1 59 ? -2.76 26.906 8.141 1 93.81 59 GLU B N 1
ATOM 1825 C CA . GLU B 1 59 ? -2.74 27.734 9.344 1 93.81 59 GLU B CA 1
ATOM 1826 C C . GLU B 1 59 ? -1.853 28.953 9.164 1 93.81 59 GLU B C 1
ATOM 1828 O O . GLU B 1 59 ? -0.852 28.906 8.445 1 93.81 59 GLU B O 1
ATOM 1833 N N . ASP B 1 60 ? -2.209 29.953 9.898 1 87.19 60 ASP B N 1
ATOM 1834 C CA . ASP B 1 60 ? -1.409 31.172 9.867 1 87.19 60 ASP B CA 1
ATOM 1835 C C . ASP B 1 60 ? -0.06 30.953 10.555 1 87.19 60 ASP B C 1
ATOM 1837 O O . ASP B 1 60 ? 0.026 30.266 11.57 1 87.19 60 ASP B O 1
ATOM 1841 N N . ALA B 1 61 ? 0.956 31.375 9.906 1 86.31 61 ALA B N 1
ATOM 1842 C CA . ALA B 1 61 ? 2.295 31.297 10.484 1 86.31 61 ALA B CA 1
ATOM 1843 C C . ALA B 1 61 ? 3.061 32.594 10.258 1 86.31 61 ALA B C 1
ATOM 1845 O O . ALA B 1 61 ? 2.771 33.344 9.32 1 86.31 61 ALA B O 1
ATOM 1846 N N . SER B 1 62 ? 3.928 32.812 11.242 1 86.94 62 SER B N 1
ATOM 1847 C CA . SER B 1 62 ? 4.82 33.938 11.055 1 86.94 62 SER B CA 1
ATOM 1848 C C . SER B 1 62 ? 5.562 33.844 9.727 1 86.94 62 SER B C 1
ATOM 1850 O O . SER B 1 62 ? 5.973 32.781 9.312 1 86.94 62 SER B O 1
ATOM 1852 N N . PRO B 1 63 ? 5.742 35.031 9.07 1 85.62 63 PRO B N 1
ATOM 1853 C CA . PRO B 1 63 ? 6.453 35.031 7.785 1 85.62 63 PRO B CA 1
ATOM 1854 C C . PRO B 1 63 ? 7.859 34.438 7.895 1 85.62 63 PRO B C 1
ATOM 1856 O O . PRO B 1 63 ? 8.398 33.938 6.906 1 85.62 63 PRO B O 1
ATOM 1859 N N . GLU B 1 64 ? 8.406 34.5 9.05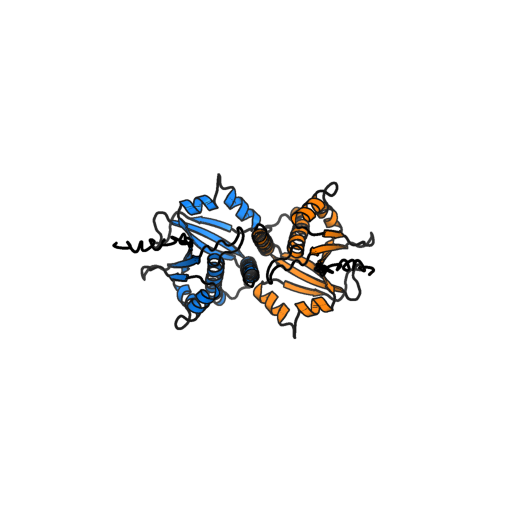5 1 87.94 64 GLU B N 1
ATOM 1860 C CA . GLU B 1 64 ? 9.781 34.031 9.258 1 87.94 64 GLU B CA 1
ATOM 1861 C C . GLU B 1 64 ? 9.836 32.531 9.5 1 87.94 64 GLU B C 1
ATOM 1863 O O . GLU B 1 64 ? 10.898 31.922 9.414 1 87.94 64 GLU B O 1
ATOM 1868 N N . SER B 1 65 ? 8.664 32.031 9.781 1 89.69 65 SER B N 1
ATOM 1869 C CA . SER B 1 65 ? 8.633 30.594 10.055 1 89.69 65 SER B CA 1
ATOM 1870 C C . SER B 1 65 ? 8.82 29.781 8.781 1 89.69 65 SER B C 1
ATOM 1872 O O . SER B 1 65 ? 8.094 29.969 7.805 1 89.69 65 SER B O 1
ATOM 1874 N N . PRO B 1 66 ? 9.828 28.938 8.703 1 92.81 66 PRO B N 1
ATOM 1875 C CA . PRO B 1 66 ? 10.062 28.125 7.504 1 92.81 66 PRO B CA 1
ATOM 1876 C C . PRO B 1 66 ? 9.023 27.031 7.32 1 92.81 66 PRO B C 1
ATOM 1878 O O . PRO B 1 66 ? 8.922 26.438 6.238 1 92.81 66 PRO B O 1
ATOM 1881 N N . ASP B 1 67 ? 8.18 26.766 8.359 1 93 67 ASP B N 1
ATOM 1882 C CA . ASP B 1 67 ? 7.215 25.672 8.297 1 93 67 ASP B CA 1
ATOM 1883 C C . ASP B 1 67 ? 5.785 26.203 8.219 1 93 67 ASP B C 1
ATOM 1885 O O . ASP B 1 67 ? 5.488 27.281 8.734 1 93 67 ASP B O 1
ATOM 1889 N N . ARG B 1 68 ? 4.992 25.391 7.559 1 93.88 68 ARG B N 1
ATOM 1890 C CA . ARG B 1 68 ? 3.559 25.656 7.484 1 93.88 68 ARG B CA 1
ATOM 1891 C C . ARG B 1 68 ? 2.758 24.438 7.918 1 93.88 68 ARG B C 1
ATOM 1893 O O . ARG B 1 68 ? 3.197 23.297 7.727 1 93.88 68 ARG B O 1
ATOM 1900 N N . VAL B 1 69 ? 1.631 24.75 8.578 1 96.38 69 VAL B N 1
ATOM 1901 C CA . VAL B 1 69 ? 0.728 23.672 8.984 1 96.38 69 VAL B CA 1
ATOM 1902 C C . VAL B 1 69 ? -0.473 23.625 8.039 1 96.38 69 VAL B C 1
ATOM 1904 O O . VAL B 1 69 ? -1.154 24.625 7.84 1 96.38 69 VAL B O 1
ATOM 1907 N N . ILE B 1 70 ? -0.719 22.469 7.477 1 97.44 70 ILE B N 1
ATOM 1908 C CA . ILE B 1 70 ? -1.866 22.234 6.605 1 97.44 70 ILE B CA 1
ATOM 1909 C C . ILE B 1 70 ? -2.965 21.516 7.379 1 97.44 70 ILE B C 1
ATOM 1911 O O . ILE B 1 70 ? -2.736 20.438 7.922 1 97.44 70 ILE B O 1
ATOM 1915 N N . LEU B 1 71 ? -4.141 22.125 7.457 1 97.5 71 LEU B N 1
ATOM 1916 C CA . LEU B 1 71 ? -5.309 21.484 8.047 1 97.5 71 LEU B CA 1
ATOM 1917 C C . LEU B 1 71 ? -6.129 20.766 6.984 1 97.5 71 LEU B C 1
ATOM 1919 O O . LEU B 1 71 ? -6.566 21.375 6.008 1 97.5 71 LEU B O 1
ATOM 1923 N N . VAL B 1 72 ? -6.266 19.469 7.141 1 96.81 72 VAL B N 1
ATOM 1924 C CA . VAL B 1 72 ? -7.109 18.656 6.27 1 96.81 72 VAL B CA 1
ATOM 1925 C C . VAL B 1 72 ? -8.305 18.125 7.059 1 96.81 72 VAL B C 1
ATOM 1927 O O . VAL B 1 72 ? -8.148 17.281 7.938 1 96.81 72 VAL B O 1
ATOM 1930 N N . THR B 1 73 ? -9.531 18.578 6.715 1 95.88 73 THR B N 1
ATOM 1931 C CA . THR B 1 73 ? -10.727 18.266 7.496 1 95.88 73 THR B CA 1
ATOM 1932 C C . THR B 1 73 ? -11.812 17.672 6.609 1 95.88 73 THR B C 1
ATOM 1934 O O . THR B 1 73 ? -12.039 18.141 5.496 1 95.88 73 THR B O 1
ATOM 1937 N N . ALA B 1 74 ? -12.391 16.609 7.035 1 93 74 ALA B N 1
ATOM 1938 C CA . ALA B 1 74 ? -13.547 16.031 6.348 1 93 74 ALA B CA 1
ATOM 1939 C C . ALA B 1 74 ? -14.516 15.398 7.344 1 93 74 ALA B C 1
ATOM 1941 O O . ALA B 1 74 ? -14.188 15.227 8.516 1 93 74 ALA B O 1
ATOM 1942 N N . SER B 1 75 ? -15.734 15.18 6.855 1 86.75 75 SER B N 1
ATOM 1943 C CA . SER B 1 75 ? -16.75 14.539 7.684 1 86.75 75 SER B CA 1
ATOM 1944 C C . SER B 1 75 ? -16.344 13.117 8.055 1 86.75 75 SER B C 1
ATOM 1946 O O . SER B 1 75 ? -15.758 12.406 7.238 1 86.75 75 SER B O 1
ATOM 1948 N N . ALA B 1 76 ? -16.438 12.844 9.289 1 75.88 76 ALA B N 1
ATOM 1949 C CA . ALA B 1 76 ? -16.172 11.484 9.742 1 75.88 76 ALA B CA 1
ATOM 1950 C C . ALA B 1 76 ? -17.266 10.523 9.297 1 75.88 76 ALA B C 1
ATOM 1952 O O . ALA B 1 76 ? -17.312 9.383 9.758 1 75.88 76 ALA B O 1
ATOM 1953 N N . SER B 1 77 ? -17.906 10.805 8.188 1 61.03 77 SER B N 1
ATOM 1954 C CA . SER B 1 77 ? -19.031 9.93 7.879 1 61.03 77 SER B CA 1
ATOM 1955 C C . SER B 1 77 ? -18.766 8.508 8.352 1 61.03 77 SER B C 1
ATOM 1957 O O . SER B 1 77 ? -17.609 8.086 8.461 1 61.03 77 SER B O 1
ATOM 1959 N N . ALA B 1 78 ? -19.797 7.93 9.016 1 49.53 78 ALA B N 1
ATOM 1960 C CA . ALA B 1 78 ? -19.812 6.566 9.539 1 49.53 78 ALA B CA 1
ATOM 1961 C C . ALA B 1 78 ? -19.109 5.605 8.578 1 49.53 78 ALA B C 1
ATOM 1963 O O . ALA B 1 78 ? -19.75 5.047 7.676 1 49.53 78 ALA B O 1
ATOM 1964 N N . SER B 1 79 ? -18.188 6.246 7.98 1 50.25 79 SER B N 1
ATOM 1965 C CA . SER B 1 79 ? -17.594 5.164 7.203 1 50.25 79 SER B CA 1
ATOM 1966 C C . SER B 1 79 ? -17.5 3.881 8.016 1 50.25 79 SER B C 1
ATOM 1968 O O . SER B 1 79 ? -17.266 3.922 9.227 1 50.25 79 SER B O 1
ATOM 1970 N N . ALA B 1 80 ? -18.234 3.09 7.621 1 46.16 80 ALA B N 1
ATOM 1971 C CA . ALA B 1 80 ? -18.172 1.785 8.273 1 46.16 80 ALA B CA 1
ATOM 1972 C C . ALA B 1 80 ? -16.75 1.479 8.734 1 46.16 80 ALA B C 1
ATOM 1974 O O . ALA B 1 80 ? -15.781 1.936 8.125 1 46.16 80 ALA B O 1
ATOM 1975 N N . ALA B 1 81 ? -16.641 1.057 9.938 1 44.91 81 ALA B N 1
ATOM 1976 C CA . ALA B 1 81 ? -15.398 0.62 10.562 1 44.91 81 ALA B CA 1
ATOM 1977 C C . ALA B 1 81 ? -14.445 0.02 9.531 1 44.91 81 ALA B C 1
ATOM 1979 O O . ALA B 1 81 ? -14.82 -0.898 8.797 1 44.91 81 ALA B O 1
ATOM 1980 N N . GLY B 1 82 ? -13.305 0.774 9.211 1 52.62 82 GLY B N 1
ATOM 1981 C CA . GLY B 1 82 ? -12.273 0.173 8.375 1 52.62 82 GLY B CA 1
ATOM 1982 C C . GLY B 1 82 ? -12.102 0.875 7.043 1 52.62 82 GLY B C 1
ATOM 1983 O O . GLY B 1 82 ? -11.156 0.583 6.301 1 52.62 82 GLY B O 1
ATOM 1984 N N . GLU B 1 83 ? -13.07 1.778 6.77 1 61.44 83 GLU B N 1
ATOM 1985 C CA . GLU B 1 83 ? -12.93 2.451 5.48 1 61.44 83 GLU B CA 1
ATOM 1986 C C . GLU B 1 83 ? -12.078 3.709 5.602 1 61.44 83 GLU B C 1
ATOM 1988 O O . GLU B 1 83 ? -12.07 4.367 6.645 1 61.44 83 GLU B O 1
ATOM 1993 N N . VAL B 1 84 ? -11.266 3.834 4.645 1 69.62 84 VAL B N 1
ATOM 1994 C CA . VAL B 1 84 ? -10.477 5.059 4.551 1 69.62 84 VAL B CA 1
ATOM 1995 C C . VAL B 1 84 ? -11.414 6.27 4.5 1 69.62 84 VAL B C 1
ATOM 1997 O O . VAL B 1 84 ? -12.32 6.328 3.666 1 69.62 84 VAL B O 1
ATOM 2000 N N . SER B 1 85 ? -11.211 7.156 5.434 1 78.81 85 SER B N 1
ATOM 2001 C CA . SER B 1 85 ? -12.023 8.367 5.492 1 78.81 85 SER B CA 1
ATOM 2002 C C . SER B 1 85 ? -11.633 9.344 4.391 1 78.81 85 SER B C 1
ATOM 2004 O O . SER B 1 85 ? -10.531 9.266 3.84 1 78.81 85 SER B O 1
ATOM 2006 N N . LYS B 1 86 ? -12.523 10.195 4.078 1 85.06 86 LYS B N 1
ATOM 2007 C CA . LYS B 1 86 ? -12.258 11.242 3.098 1 85.06 86 LYS B CA 1
ATOM 2008 C C . LYS B 1 86 ? -11.102 12.125 3.541 1 85.06 86 LYS B C 1
ATOM 2010 O O . LYS B 1 86 ? -10.312 12.594 2.713 1 85.06 86 LYS B O 1
ATOM 2015 N N . ALA B 1 87 ? -10.969 12.305 4.809 1 89 87 ALA B N 1
ATOM 2016 C CA . ALA B 1 87 ? -9.859 13.094 5.34 1 89 87 ALA B CA 1
ATOM 2017 C C . ALA B 1 87 ? -8.523 12.406 5.098 1 89 87 ALA B C 1
ATOM 2019 O O . ALA B 1 87 ? -7.531 13.062 4.766 1 89 87 ALA B O 1
ATOM 2020 N N . GLN B 1 88 ? -8.523 11.117 5.285 1 89.44 88 GLN B N 1
ATOM 2021 C CA . GLN B 1 88 ? -7.297 10.352 5.059 1 89.44 88 GLN B CA 1
ATOM 2022 C C . GLN B 1 88 ? -6.906 10.367 3.586 1 89.44 88 GLN B C 1
ATOM 2024 O O . GLN B 1 88 ? -5.727 10.516 3.252 1 89.44 88 GLN B O 1
ATOM 2029 N N . GLU B 1 89 ? -7.883 10.227 2.785 1 88.06 89 GLU B N 1
ATOM 2030 C CA . GLU B 1 89 ? -7.617 10.297 1.352 1 88.06 89 GLU B CA 1
ATOM 2031 C C . GLU B 1 89 ? -7.039 11.656 0.964 1 88.06 89 GLU B C 1
ATOM 2033 O O . GLU B 1 89 ? -6.047 11.727 0.237 1 88.06 89 GLU B O 1
ATOM 2038 N N . ALA B 1 90 ? -7.684 12.68 1.413 1 92.69 90 ALA B N 1
ATOM 2039 C CA . ALA B 1 90 ? -7.219 14.031 1.126 1 92.69 90 ALA B CA 1
ATOM 2040 C C . ALA B 1 90 ? -5.801 14.25 1.644 1 92.69 90 ALA B C 1
ATOM 2042 O O . ALA B 1 90 ? -4.973 14.867 0.967 1 92.69 90 ALA B O 1
ATOM 2043 N N . LEU B 1 91 ? -5.516 13.727 2.775 1 94.69 91 LEU B N 1
ATOM 2044 C CA . LEU B 1 91 ? -4.195 13.844 3.381 1 94.69 91 LEU B CA 1
ATOM 2045 C C . LEU B 1 91 ? -3.131 13.211 2.484 1 94.69 91 LEU B C 1
ATOM 2047 O O . LEU B 1 91 ? -2.082 13.82 2.244 1 94.69 91 LEU B O 1
ATOM 2051 N N . LEU B 1 92 ? -3.438 12.055 1.987 1 93.38 92 LEU B N 1
ATOM 2052 C CA . LEU B 1 92 ? -2.482 11.352 1.142 1 93.38 92 LEU B CA 1
ATOM 2053 C C . LEU B 1 92 ? -2.258 12.102 -0.167 1 93.38 92 LEU B C 1
ATOM 2055 O O . LEU B 1 92 ? -1.127 12.18 -0.653 1 93.38 92 LEU B O 1
ATOM 2059 N N . LYS B 1 93 ? -3.256 12.672 -0.696 1 92.81 93 LYS B N 1
ATOM 2060 C CA . LYS B 1 93 ? -3.123 13.422 -1.941 1 92.81 93 LYS B CA 1
ATOM 2061 C C . LYS B 1 93 ? -2.312 14.695 -1.732 1 92.81 93 LYS B C 1
ATOM 2063 O O . LYS B 1 93 ? -1.492 15.062 -2.576 1 92.81 93 LYS B O 1
ATOM 2068 N N . VAL B 1 94 ? -2.58 15.328 -0.639 1 94.94 94 VAL B N 1
ATOM 2069 C CA . VAL B 1 94 ? -1.815 16.531 -0.311 1 94.94 94 VAL B CA 1
ATOM 2070 C C . VAL B 1 94 ? -0.341 16.172 -0.145 1 94.94 94 VAL B C 1
ATOM 2072 O O . VAL B 1 94 ? 0.534 16.844 -0.692 1 94.94 94 VAL B O 1
ATOM 2075 N N . PHE B 1 95 ? -0.078 15.125 0.552 1 95.06 95 PHE B N 1
ATOM 2076 C CA . PHE B 1 95 ? 1.301 14.711 0.785 1 95.06 95 PHE B CA 1
ATOM 2077 C C . PHE B 1 95 ? 1.972 14.305 -0.521 1 95.06 95 PHE B C 1
ATOM 2079 O O . PHE B 1 95 ? 3.158 14.57 -0.724 1 95.06 95 PHE B O 1
ATOM 2086 N N . GLU B 1 96 ? 1.219 13.68 -1.312 1 92.06 96 GLU B N 1
ATOM 2087 C CA . GLU B 1 96 ? 1.737 13.312 -2.629 1 92.06 96 GLU B CA 1
ATOM 2088 C C . GLU B 1 96 ? 2.188 14.547 -3.404 1 92.06 96 GLU B C 1
ATOM 2090 O O . GLU B 1 96 ? 3.227 14.531 -4.066 1 92.06 96 GLU B O 1
ATOM 2095 N N . ARG B 1 97 ? 1.463 15.609 -3.33 1 91.5 97 ARG B N 1
ATOM 2096 C CA . ARG B 1 97 ? 1.815 16.859 -4.012 1 91.5 97 ARG B CA 1
ATOM 2097 C C . ARG B 1 97 ? 3.098 17.453 -3.436 1 91.5 97 ARG B C 1
ATOM 2099 O O . ARG B 1 97 ? 3.922 17.984 -4.176 1 91.5 97 ARG B O 1
ATOM 2106 N N . ILE B 1 98 ? 3.215 17.359 -2.186 1 91.38 98 ILE B N 1
ATOM 2107 C CA . ILE B 1 98 ? 4.414 17.859 -1.52 1 91.38 98 ILE B CA 1
ATOM 2108 C C . ILE B 1 98 ? 5.637 17.094 -2.021 1 91.38 98 ILE B C 1
ATOM 2110 O O . ILE B 1 98 ? 6.676 17.688 -2.309 1 91.38 98 ILE B O 1
ATOM 2114 N N . LEU B 1 99 ? 5.473 15.797 -2.189 1 88.38 99 LEU B N 1
ATOM 2115 C CA . LEU B 1 99 ? 6.578 14.945 -2.611 1 88.38 99 LEU B CA 1
ATOM 2116 C C . LEU B 1 99 ? 6.941 15.203 -4.07 1 88.38 99 LEU B C 1
ATOM 2118 O O . LEU B 1 99 ? 8.117 15.148 -4.438 1 88.38 99 LEU B O 1
ATOM 2122 N N . ASP B 1 100 ? 5.941 15.375 -4.848 1 83.81 100 ASP B N 1
ATOM 2123 C CA . ASP B 1 100 ? 6.172 15.602 -6.273 1 83.81 100 ASP B CA 1
ATOM 2124 C C . ASP B 1 100 ? 7.016 16.844 -6.508 1 83.81 100 ASP B C 1
ATOM 2126 O O . ASP B 1 100 ? 7.859 16.875 -7.406 1 83.81 100 ASP B O 1
ATOM 2130 N N . VAL B 1 101 ? 6.832 17.797 -5.758 1 79.5 101 VAL B N 1
ATOM 2131 C CA . VAL B 1 101 ? 7.602 19.031 -5.883 1 79.5 101 VAL B CA 1
ATOM 2132 C C . VAL B 1 101 ? 9.031 18.812 -5.398 1 79.5 101 VAL B C 1
ATOM 2134 O O . VAL B 1 101 ? 9.984 19.312 -6.004 1 79.5 101 VAL B O 1
ATOM 2137 N N . ALA B 1 102 ? 9.148 17.938 -4.363 1 71.12 102 ALA B N 1
ATOM 2138 C CA . ALA B 1 102 ? 10.484 17.656 -3.842 1 71.12 102 ALA B CA 1
ATOM 2139 C C . ALA B 1 102 ? 11.281 16.812 -4.828 1 71.12 102 ALA B C 1
ATOM 2141 O O . ALA B 1 102 ? 12.508 16.938 -4.91 1 71.12 102 ALA B O 1
ATOM 2142 N N . ALA B 1 103 ? 10.695 15.75 -5.449 1 62.59 103 ALA B N 1
ATOM 2143 C CA . ALA B 1 103 ? 11.344 14.883 -6.426 1 62.59 103 ALA B CA 1
ATOM 2144 C C . ALA B 1 103 ? 11.797 15.68 -7.648 1 62.59 103 ALA B C 1
ATOM 2146 O O . ALA B 1 103 ? 12.828 15.359 -8.258 1 62.59 103 ALA B O 1
ATOM 2147 N N . ASP B 1 104 ? 10.953 16.391 -8.227 1 56.12 104 ASP B N 1
ATOM 2148 C CA . ASP B 1 104 ? 11.383 17.203 -9.367 1 56.12 104 ASP B CA 1
ATOM 2149 C C . ASP B 1 104 ? 12.719 17.891 -9.07 1 56.12 104 ASP B C 1
ATOM 2151 O O . ASP B 1 104 ? 13.492 18.172 -9.992 1 56.12 104 ASP B O 1
ATOM 2155 N N . THR B 1 105 ? 13.031 17.969 -7.812 1 49.72 105 THR B N 1
ATOM 2156 C CA . THR B 1 105 ? 14.336 18.562 -7.551 1 49.72 105 THR B CA 1
ATOM 2157 C C . THR B 1 105 ? 15.414 17.484 -7.461 1 49.72 105 THR B C 1
ATOM 2159 O O . THR B 1 105 ? 16.609 17.766 -7.613 1 49.72 105 THR B O 1
ATOM 2162 N N . ALA B 1 106 ? 14.992 16.188 -7.121 1 49.22 106 ALA B N 1
ATOM 2163 C CA . ALA B 1 106 ? 16.047 15.18 -6.941 1 49.22 106 ALA B CA 1
ATOM 2164 C C . ALA B 1 106 ? 16.031 14.156 -8.078 1 49.22 106 ALA B C 1
ATOM 2166 O O . ALA B 1 106 ? 14.961 13.719 -8.508 1 49.22 106 ALA B O 1
ATOM 2167 N N . GLY B 1 107 ? 16.766 14.039 -9.008 1 44.28 107 GLY B N 1
ATOM 2168 C CA . GLY B 1 107 ? 17.031 13.195 -10.164 1 44.28 107 GLY B CA 1
ATOM 2169 C C . GLY B 1 107 ? 16.938 11.711 -9.852 1 44.28 107 GLY B C 1
ATOM 2170 O O . GLY B 1 107 ? 17.297 10.875 -10.68 1 44.28 107 GLY B O 1
ATOM 2171 N N . THR B 1 108 ? 17.203 11.188 -8.68 1 47.69 108 THR B N 1
ATOM 2172 C CA . THR B 1 108 ? 17.578 9.797 -8.445 1 47.69 108 THR B CA 1
ATOM 2173 C C . THR B 1 108 ? 16.375 8.875 -8.617 1 47.69 108 THR B C 1
ATOM 2175 O O . THR B 1 108 ? 15.234 9.32 -8.57 1 47.69 108 THR B O 1
ATOM 2178 N N . GLU B 1 109 ? 16.672 7.59 -8.82 1 53.28 109 GLU B N 1
ATOM 2179 C CA . GLU B 1 109 ? 15.742 6.477 -8.961 1 53.28 109 GLU B CA 1
ATOM 2180 C C . GLU B 1 109 ? 14.719 6.461 -7.832 1 53.28 109 GLU B C 1
ATOM 2182 O O . GLU B 1 109 ? 15.078 6.246 -6.672 1 53.28 109 GLU B O 1
ATOM 2187 N N . VAL B 1 110 ? 13.609 7.027 -7.906 1 56.28 110 VAL B N 1
ATOM 2188 C CA . VAL B 1 110 ? 12.508 7.535 -7.09 1 56.28 110 VAL B CA 1
ATOM 2189 C C . VAL B 1 110 ? 11.992 6.43 -6.172 1 56.28 110 VAL B C 1
ATOM 2191 O O . VAL B 1 110 ? 11.711 6.672 -4.996 1 56.28 110 VAL B O 1
ATOM 2194 N N . GLY B 1 111 ? 12.156 5.09 -6.516 1 60.91 111 GLY B N 1
ATOM 2195 C CA . GLY B 1 111 ? 11.453 4.051 -5.777 1 60.91 111 GLY B CA 1
ATOM 2196 C C . GLY B 1 111 ? 12.117 3.701 -4.457 1 60.91 111 GLY B C 1
ATOM 2197 O O . GLY B 1 111 ? 11.453 3.256 -3.52 1 60.91 111 GLY B O 1
ATOM 2198 N N . ASP B 1 112 ? 13.359 3.92 -4.348 1 74.19 112 ASP B N 1
ATOM 2199 C CA . ASP B 1 112 ? 14.07 3.508 -3.143 1 74.19 112 ASP B CA 1
ATOM 2200 C C . ASP B 1 112 ? 14.328 4.699 -2.225 1 74.19 112 ASP B C 1
ATOM 2202 O O . ASP B 1 112 ? 14.922 4.551 -1.156 1 74.19 112 ASP B O 1
ATOM 2206 N N . ARG B 1 113 ? 13.758 5.746 -2.621 1 84.25 113 ARG B N 1
ATOM 2207 C CA . ARG B 1 113 ? 13.906 6.922 -1.767 1 84.25 113 ARG B CA 1
ATOM 2208 C C . ARG B 1 113 ? 12.945 6.859 -0.583 1 84.25 113 ARG B C 1
ATOM 2210 O O . ARG B 1 113 ? 11.859 6.293 -0.69 1 84.25 113 ARG B O 1
ATOM 2217 N N . VAL B 1 114 ? 13.469 7.434 0.584 1 90 114 VAL B N 1
ATOM 2218 C CA . VAL B 1 114 ? 12.633 7.465 1.774 1 90 114 VAL B CA 1
ATOM 2219 C C . VAL B 1 114 ? 11.977 8.844 1.912 1 90 114 VAL B C 1
ATOM 2221 O O . VAL B 1 114 ? 12.641 9.867 1.74 1 90 114 VAL B O 1
ATOM 2224 N N . VAL B 1 115 ? 10.766 8.836 2.111 1 91.94 115 VAL B N 1
ATOM 2225 C CA . VAL B 1 115 ? 10.031 10.078 2.336 1 91.94 115 VAL B CA 1
ATOM 2226 C C . VAL B 1 115 ? 9.469 10.102 3.756 1 91.94 115 VAL B C 1
ATOM 2228 O O . VAL B 1 115 ? 9.219 9.047 4.344 1 91.94 115 VAL B O 1
ATOM 2231 N N . SER B 1 116 ? 9.289 11.336 4.301 1 94.75 116 SER B N 1
ATOM 2232 C CA . SER B 1 116 ? 8.805 11.469 5.672 1 94.75 116 SER B CA 1
ATOM 2233 C C . SER B 1 116 ? 7.617 12.422 5.746 1 94.75 116 SER B C 1
ATOM 2235 O O . SER B 1 116 ? 7.676 13.531 5.219 1 94.75 116 SER B O 1
ATOM 2237 N N . CYS B 1 117 ? 6.586 11.922 6.359 1 95.5 117 CYS B N 1
ATOM 2238 C CA . CYS B 1 117 ? 5.398 12.711 6.652 1 95.5 117 CYS B CA 1
ATOM 2239 C C . CYS B 1 117 ? 5.359 13.117 8.125 1 95.5 117 CYS B C 1
ATOM 2241 O O . CYS B 1 117 ? 5.484 12.266 9.008 1 95.5 117 CYS B O 1
ATOM 2243 N N . ARG B 1 118 ? 5.195 14.414 8.406 1 96.56 118 ARG B N 1
ATOM 2244 C CA . ARG B 1 118 ? 5.137 14.898 9.781 1 96.56 118 ARG B CA 1
ATOM 2245 C C . ARG B 1 118 ? 3.75 15.43 10.125 1 96.56 118 ARG B C 1
ATOM 2247 O O . ARG B 1 118 ? 3.277 16.391 9.508 1 96.56 118 ARG B O 1
ATOM 2254 N N . LEU B 1 119 ? 3.139 14.766 11.102 1 97.5 119 LEU B N 1
ATOM 2255 C CA . LEU B 1 119 ? 1.805 15.133 11.562 1 97.5 119 LEU B CA 1
ATOM 2256 C C . LEU B 1 119 ? 1.862 15.742 12.961 1 97.5 119 LEU B C 1
ATOM 2258 O O . LEU B 1 119 ? 2.576 15.242 13.836 1 97.5 119 LEU B O 1
ATOM 2262 N N . LEU B 1 120 ? 1.163 16.828 13.109 1 97 120 LEU B N 1
ATOM 2263 C CA . LEU B 1 120 ? 0.971 17.391 14.438 1 97 120 LEU B CA 1
ATOM 2264 C C . LEU B 1 120 ? -0.24 16.766 15.125 1 97 120 LEU B C 1
ATOM 2266 O O . LEU B 1 120 ? -1.312 16.656 14.523 1 97 120 LEU B O 1
ATOM 2270 N N . ALA B 1 121 ? -0.082 16.297 16.328 1 96.38 121 ALA B N 1
ATOM 2271 C CA . ALA B 1 121 ? -1.153 15.672 17.094 1 96.38 121 ALA B CA 1
ATOM 2272 C C . ALA B 1 121 ? -1.057 16.047 18.578 1 96.38 121 ALA B C 1
ATOM 2274 O O . ALA B 1 121 ? 0.037 16.297 19.078 1 96.38 121 ALA B O 1
ATOM 2275 N N . ASP B 1 122 ? -2.186 16.062 19.188 1 95.5 122 ASP B N 1
ATOM 2276 C CA . ASP B 1 122 ? -2.217 16.297 20.625 1 95.5 122 ASP B CA 1
ATOM 2277 C C . ASP B 1 122 ? -1.628 15.117 21.391 1 95.5 122 ASP B C 1
ATOM 2279 O O . ASP B 1 122 ? -1.761 13.969 20.953 1 95.5 122 ASP B O 1
ATOM 2283 N N . THR B 1 123 ? -1.145 15.445 22.594 1 94.38 123 THR B N 1
ATOM 2284 C CA . THR B 1 123 ? -0.534 14.43 23.438 1 94.38 123 THR B CA 1
ATOM 2285 C C . THR B 1 123 ? -1.491 13.258 23.656 1 94.38 123 THR B C 1
ATOM 2287 O O . THR B 1 123 ? -1.073 12.102 23.656 1 94.38 123 THR B O 1
ATOM 2290 N N . SER B 1 124 ? -2.719 13.586 23.812 1 93.62 124 SER B N 1
ATOM 2291 C CA . SER B 1 124 ? -3.703 12.531 24.047 1 93.62 124 SER B CA 1
ATOM 2292 C C . SER B 1 124 ? -3.84 11.617 22.844 1 93.62 124 SER B C 1
ATOM 2294 O O . SER B 1 124 ? -3.984 10.406 22.984 1 93.62 124 SER B O 1
ATOM 2296 N N . GLN B 1 125 ? -3.854 12.18 21.625 1 93 125 GLN B N 1
ATOM 2297 C CA . GLN B 1 125 ? -3.947 11.414 20.391 1 93 125 GLN B CA 1
ATOM 2298 C C . GLN B 1 125 ? -2.707 10.555 20.188 1 93 125 GLN B C 1
ATOM 2300 O O . GLN B 1 125 ? -2.811 9.398 19.766 1 93 125 GLN B O 1
ATOM 2305 N N . VAL B 1 126 ? -1.557 11.07 20.484 1 95.44 126 VAL B N 1
ATOM 2306 C CA . VAL B 1 126 ? -0.297 10.344 20.344 1 95.44 126 VAL B CA 1
ATOM 2307 C C . VAL B 1 126 ? -0.291 9.141 21.281 1 95.44 126 VAL B C 1
ATOM 2309 O O . VAL B 1 126 ? 0.169 8.055 20.891 1 95.44 126 VAL B O 1
ATOM 2312 N N . GLY B 1 127 ? -0.758 9.367 22.422 1 94.31 127 GLY B N 1
ATOM 2313 C CA . GLY B 1 127 ? -0.88 8.25 23.359 1 94.31 127 GLY B CA 1
ATOM 2314 C C . GLY B 1 127 ? -1.658 7.082 22.781 1 94.31 127 GLY B C 1
ATOM 2315 O O . GLY B 1 127 ? -1.263 5.926 22.953 1 94.31 127 GLY B O 1
ATOM 2316 N N . ALA B 1 128 ? -2.752 7.375 22.078 1 92.38 128 ALA B N 1
ATOM 2317 C CA . ALA B 1 128 ? -3.57 6.336 21.453 1 92.38 128 ALA B CA 1
ATOM 2318 C C . ALA B 1 128 ? -2.783 5.578 20.391 1 92.38 128 ALA B C 1
ATOM 2320 O O . ALA B 1 128 ? -2.932 4.359 20.25 1 92.38 128 ALA B O 1
ATOM 2321 N N . VAL B 1 129 ? -1.977 6.172 19.656 1 92.06 129 VAL B N 1
ATOM 2322 C CA . VAL B 1 129 ? -1.171 5.578 18.609 1 92.06 129 VAL B CA 1
ATOM 2323 C C . VAL B 1 129 ? -0.077 4.703 19.203 1 92.06 129 VAL B C 1
ATOM 2325 O O . VAL B 1 129 ? 0.224 3.625 18.688 1 92.06 129 VAL B O 1
ATOM 2328 N N . ILE B 1 130 ? 0.48 5.203 20.234 1 95.62 130 ILE B N 1
ATOM 2329 C CA . ILE B 1 130 ? 1.549 4.461 20.906 1 95.62 130 ILE B CA 1
ATOM 2330 C C . ILE B 1 130 ? 0.974 3.219 21.578 1 95.62 130 ILE B C 1
ATOM 2332 O O . ILE B 1 130 ? 1.515 2.119 21.438 1 95.62 130 ILE B O 1
ATOM 2336 N N . GLY B 1 131 ? -0.097 3.365 22.359 1 94.62 131 GLY B N 1
ATOM 2337 C CA . GLY B 1 131 ? -0.715 2.289 23.109 1 94.62 131 GLY B CA 1
ATOM 2338 C C . GLY B 1 131 ? 0.023 1.965 24.406 1 94.62 131 GLY B C 1
ATOM 2339 O O . GLY B 1 131 ? 1.041 2.586 24.719 1 94.62 131 GLY B O 1
ATOM 2340 N N . LYS B 1 132 ? -0.535 0.885 25.078 1 94.94 132 LYS B N 1
ATOM 2341 C CA . LYS B 1 132 ? 0.071 0.462 26.344 1 94.94 132 LYS B CA 1
ATOM 2342 C C . LYS B 1 132 ? 1.456 -0.137 26.109 1 94.94 132 LYS B C 1
ATOM 2344 O O . LYS B 1 132 ? 1.616 -1.053 25.297 1 94.94 132 LYS B O 1
ATOM 2349 N N . ALA B 1 133 ? 2.383 0.458 26.828 1 95.94 133 ALA B N 1
ATOM 2350 C CA . ALA B 1 133 ? 3.762 -0.025 26.781 1 95.94 133 ALA B CA 1
ATOM 2351 C C . ALA B 1 133 ? 4.293 -0.022 25.344 1 95.94 133 ALA B C 1
ATOM 2353 O O . ALA B 1 133 ? 5.18 -0.808 25 1 95.94 133 ALA B O 1
ATOM 2354 N N . GLY B 1 134 ? 3.645 0.658 24.453 1 96 134 GLY B N 1
ATOM 2355 C CA . GLY B 1 134 ? 4.117 0.794 23.094 1 96 134 GLY B CA 1
ATOM 2356 C C . GLY B 1 134 ? 3.715 -0.367 22.203 1 96 134 GLY B C 1
ATOM 2357 O O . GLY B 1 134 ? 4.258 -0.536 21.109 1 96 134 GLY B O 1
ATOM 2358 N N . LYS B 1 135 ? 2.781 -1.051 22.562 1 96.31 135 LYS B N 1
ATOM 2359 C CA . LYS B 1 135 ? 2.396 -2.262 21.844 1 96.31 135 LYS B CA 1
ATOM 2360 C C . LYS B 1 135 ? 1.717 -1.923 20.531 1 96.31 135 LYS B C 1
ATOM 2362 O O . LYS B 1 135 ? 1.948 -2.59 19.516 1 96.31 135 LYS B O 1
ATOM 2367 N N . VAL B 1 136 ? 0.95 -0.903 20.5 1 93.94 136 VAL B N 1
ATOM 2368 C CA . VAL B 1 136 ? 0.19 -0.546 19.312 1 93.94 136 VAL B CA 1
ATOM 2369 C C . VAL B 1 136 ? 1.134 -0.003 18.234 1 93.94 136 VAL B C 1
ATOM 2371 O O . VAL B 1 136 ? 1.117 -0.466 17.094 1 93.94 136 VAL B O 1
ATOM 2374 N N . ILE B 1 137 ? 1.97 0.879 18.531 1 95 137 ILE B N 1
ATOM 2375 C CA . ILE B 1 137 ? 2.859 1.487 17.547 1 95 137 ILE B CA 1
ATOM 2376 C C . ILE B 1 137 ? 3.867 0.452 17.047 1 95 137 ILE B C 1
ATOM 2378 O O . ILE B 1 137 ? 4.254 0.465 15.883 1 95 137 ILE B O 1
ATOM 2382 N N . GLU B 1 138 ? 4.328 -0.392 17.938 1 95.31 138 GLU B N 1
ATOM 2383 C CA . GLU B 1 138 ? 5.238 -1.462 17.547 1 95.31 138 GLU B CA 1
ATOM 2384 C C . GLU B 1 138 ? 4.586 -2.389 16.516 1 95.31 138 GLU B C 1
ATOM 2386 O O . GLU B 1 138 ? 5.215 -2.762 15.531 1 95.31 138 GLU B O 1
ATOM 2391 N N . LYS B 1 139 ? 3.383 -2.682 16.828 1 91.88 139 LYS B N 1
ATOM 2392 C CA . LYS B 1 139 ? 2.645 -3.527 15.898 1 91.88 139 LYS B CA 1
ATOM 2393 C C . LYS B 1 139 ? 2.51 -2.852 14.531 1 91.88 139 LYS B C 1
ATOM 2395 O O . LYS B 1 139 ? 2.695 -3.494 13.492 1 91.88 139 LYS B O 1
ATOM 2400 N N . ILE B 1 140 ? 2.227 -1.61 14.469 1 90.5 140 ILE B N 1
ATOM 2401 C CA . ILE B 1 140 ? 2.088 -0.862 13.227 1 90.5 140 ILE B CA 1
ATOM 2402 C C . ILE B 1 140 ? 3.416 -0.866 12.469 1 90.5 140 ILE B C 1
ATOM 2404 O O . ILE B 1 140 ? 3.449 -1.095 11.258 1 90.5 140 ILE B O 1
ATOM 2408 N N . ARG B 1 141 ? 4.488 -0.656 13.227 1 92.31 141 ARG B N 1
ATOM 2409 C CA . ARG B 1 141 ? 5.816 -0.646 12.625 1 92.31 141 ARG B CA 1
ATOM 2410 C C . ARG B 1 141 ? 6.148 -2.002 12.008 1 92.31 141 ARG B C 1
ATOM 2412 O O . ARG B 1 141 ? 6.629 -2.074 10.875 1 92.31 141 ARG B O 1
ATOM 2419 N N . ILE B 1 142 ? 5.828 -3.01 12.727 1 86.75 142 ILE B N 1
ATOM 2420 C CA . ILE B 1 142 ? 6.141 -4.359 12.281 1 86.75 142 ILE B CA 1
ATOM 2421 C C . ILE B 1 142 ? 5.277 -4.715 11.07 1 86.75 142 ILE B C 1
ATOM 2423 O O . ILE B 1 142 ? 5.773 -5.254 10.078 1 86.75 142 ILE B O 1
ATOM 2427 N N . ASP B 1 143 ? 4.023 -4.359 11.133 1 84.44 143 ASP B N 1
ATOM 2428 C CA . ASP B 1 143 ? 3.062 -4.734 10.102 1 84.44 143 ASP B CA 1
ATOM 2429 C C . ASP B 1 143 ? 3.33 -3.98 8.805 1 84.44 143 ASP B C 1
ATOM 2431 O O . ASP B 1 143 ? 3.088 -4.504 7.711 1 84.44 143 ASP B O 1
ATOM 2435 N N . THR B 1 144 ? 3.842 -2.807 8.859 1 86.5 144 THR B N 1
ATOM 2436 C CA . THR B 1 144 ? 3.941 -1.963 7.676 1 86.5 144 THR B CA 1
ATOM 2437 C C . THR B 1 144 ? 5.395 -1.833 7.223 1 86.5 144 THR B C 1
ATOM 2439 O O . THR B 1 144 ? 5.664 -1.496 6.07 1 86.5 144 THR B O 1
ATOM 2442 N N . GLY B 1 145 ? 6.285 -1.934 8.188 1 85.94 145 GLY B N 1
ATOM 2443 C CA . GLY B 1 145 ? 7.695 -1.719 7.906 1 85.94 145 GLY B CA 1
ATOM 2444 C C . GLY B 1 145 ? 8.078 -0.252 7.883 1 85.94 145 GLY B C 1
ATOM 2445 O O . GLY B 1 145 ? 9.211 0.092 7.523 1 85.94 145 GLY B O 1
ATOM 2446 N N . CYS B 1 146 ? 7.164 0.568 8.234 1 90.06 146 CYS B N 1
ATOM 2447 C CA . CYS B 1 146 ? 7.441 2 8.25 1 90.06 146 CYS B CA 1
ATOM 2448 C C . CYS B 1 146 ? 8.203 2.396 9.508 1 90.06 146 CYS B C 1
ATOM 2450 O O . CYS B 1 146 ? 8.078 1.742 10.547 1 90.06 146 CYS B O 1
ATOM 2452 N N . LYS B 1 147 ? 9.008 3.438 9.312 1 93.88 147 LYS B N 1
ATOM 2453 C CA . LYS B 1 147 ? 9.609 4.074 10.484 1 93.88 147 LYS B CA 1
ATOM 2454 C C . LYS B 1 147 ? 8.695 5.148 11.055 1 93.88 147 LYS B C 1
ATOM 2456 O O . LYS B 1 147 ? 8.25 6.047 10.336 1 93.88 147 LYS B O 1
ATOM 2461 N N . ILE B 1 148 ? 8.352 5.008 12.359 1 95.75 148 ILE B N 1
ATOM 2462 C CA . ILE B 1 148 ? 7.477 5.969 13.023 1 95.75 148 ILE B CA 1
ATOM 2463 C C . ILE B 1 148 ? 8.18 6.539 14.25 1 95.75 148 ILE B C 1
ATOM 2465 O O . ILE B 1 148 ? 8.641 5.793 15.117 1 95.75 148 ILE B O 1
ATOM 2469 N N . ARG B 1 149 ? 8.273 7.828 14.289 1 96.38 149 ARG B N 1
ATOM 2470 C CA . ARG B 1 149 ? 8.898 8.523 15.406 1 96.38 149 ARG B CA 1
ATOM 2471 C C . ARG B 1 149 ? 7.969 9.586 15.977 1 96.38 149 ARG B C 1
ATOM 2473 O O . ARG B 1 149 ? 7.254 10.258 15.227 1 96.38 149 ARG B O 1
ATOM 2480 N N . VAL B 1 150 ? 8.055 9.695 17.25 1 96.62 150 VAL B N 1
ATOM 2481 C CA . VAL B 1 150 ? 7.328 10.758 17.938 1 96.62 150 VAL B CA 1
ATOM 2482 C C 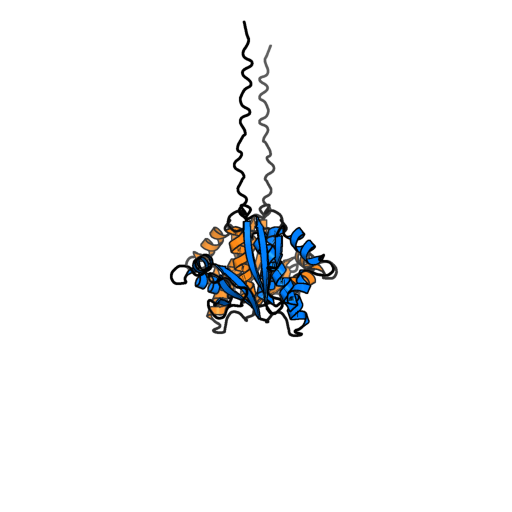. VAL B 1 150 ? 8.312 11.781 18.5 1 96.62 150 VAL B C 1
ATOM 2484 O O . VAL B 1 150 ? 9.266 11.414 19.203 1 96.62 150 VAL B O 1
ATOM 2487 N N . LEU B 1 151 ? 8.117 12.969 18.125 1 96 151 LEU B N 1
ATOM 2488 C CA . LEU B 1 151 ? 8.961 14.055 18.609 1 96 151 LEU B CA 1
ATOM 2489 C C . LEU B 1 151 ? 8.188 14.961 19.562 1 96 151 LEU B C 1
ATOM 2491 O O . LEU B 1 151 ? 7.062 15.367 19.266 1 96 151 LEU B O 1
ATOM 2495 N N . ASN B 1 152 ? 8.797 15.234 20.703 1 93.69 152 ASN B N 1
ATOM 2496 C CA . ASN B 1 152 ? 8.125 16.078 21.688 1 93.69 152 ASN B CA 1
ATOM 2497 C C . ASN B 1 152 ? 9.008 17.234 22.125 1 93.69 152 ASN B C 1
ATOM 2499 O O . ASN B 1 152 ? 8.609 18.016 22.984 1 93.69 152 ASN B O 1
ATOM 2503 N N . ASP B 1 153 ? 10.156 17.359 21.516 1 92.06 153 ASP B N 1
ATOM 2504 C CA . ASP B 1 153 ? 11.062 18.453 21.812 1 92.06 153 ASP B CA 1
ATOM 2505 C C . ASP B 1 153 ? 11.586 19.094 20.516 1 92.06 153 ASP B C 1
ATOM 2507 O O . ASP B 1 153 ? 11.508 18.484 19.453 1 92.06 153 ASP B O 1
ATOM 2511 N N . GLY B 1 154 ? 11.977 20.328 20.672 1 90.94 154 GLY B N 1
ATOM 2512 C CA . GLY B 1 154 ? 12.516 21.016 19.516 1 90.94 154 GLY B CA 1
ATOM 2513 C C . GLY B 1 154 ? 11.5 21.188 18.406 1 90.94 154 GLY B C 1
ATOM 2514 O O . GLY B 1 154 ? 11.836 21.078 17.219 1 90.94 154 GLY B O 1
ATOM 2515 N N . LEU B 1 155 ? 10.328 21.438 18.812 1 92.69 155 LEU B N 1
ATOM 2516 C CA . LEU B 1 155 ? 9.258 21.562 17.828 1 92.69 155 LEU B CA 1
ATOM 2517 C C . LEU B 1 155 ? 9.234 22.953 17.219 1 92.69 155 LEU B C 1
ATOM 2519 O O . LEU B 1 155 ? 9.719 23.906 17.844 1 92.69 155 LEU B O 1
ATOM 2523 N N . PRO B 1 156 ? 8.75 23 16 1 90.81 156 PRO B N 1
ATOM 2524 C CA . PRO B 1 156 ? 8.648 24.312 15.359 1 90.81 156 PRO B CA 1
ATOM 2525 C C . PRO B 1 156 ? 7.816 25.297 16.172 1 90.81 156 PRO B C 1
ATOM 2527 O O . PRO B 1 156 ? 7 24.891 17 1 90.81 156 PRO B O 1
ATOM 2530 N N . ALA B 1 157 ? 7.988 26.547 15.891 1 87.12 157 ALA B N 1
ATOM 2531 C CA . ALA B 1 157 ? 7.359 27.625 16.656 1 87.12 157 ALA B CA 1
ATOM 2532 C C . ALA B 1 157 ? 5.844 27.625 16.453 1 87.12 157 ALA B C 1
ATOM 2534 O O . ALA B 1 157 ? 5.102 28.125 17.297 1 87.12 157 ALA B O 1
ATOM 2535 N N . CYS B 1 158 ? 5.441 27.016 15.391 1 84.94 158 CYS B N 1
ATOM 2536 C CA . CYS B 1 158 ? 4.02 27.047 15.055 1 84.94 158 CYS B CA 1
ATOM 2537 C C . CYS B 1 158 ? 3.252 25.984 15.82 1 84.94 158 CYS B C 1
ATOM 2539 O O . CYS B 1 158 ? 2.039 25.844 15.656 1 84.94 158 CYS B O 1
ATOM 2541 N N . THR B 1 159 ? 3.863 25.328 16.766 1 90.25 159 THR B N 1
ATOM 2542 C CA . THR B 1 159 ? 3.219 24.234 17.484 1 90.25 159 THR B CA 1
ATOM 2543 C C . THR B 1 159 ? 2.688 24.703 18.828 1 90.25 159 THR B C 1
ATOM 2545 O O . THR B 1 159 ? 3.242 25.625 19.438 1 90.25 159 THR B O 1
ATOM 2548 N N . ALA B 1 160 ? 1.588 24.094 19.234 1 90.88 160 ALA B N 1
ATOM 2549 C CA . ALA B 1 160 ? 1.061 24.328 20.578 1 90.88 160 ALA B CA 1
ATOM 2550 C C . ALA B 1 160 ? 1.801 23.484 21.609 1 90.88 160 ALA B C 1
ATOM 2552 O O . ALA B 1 160 ? 2.43 22.469 21.266 1 90.88 160 ALA B O 1
ATOM 2553 N N . PRO B 1 161 ? 1.793 23.891 22.875 1 92 161 PRO B N 1
ATOM 2554 C CA . PRO B 1 161 ? 2.502 23.156 23.938 1 92 161 PRO B CA 1
ATOM 2555 C C . PRO B 1 161 ? 2.053 21.703 24.047 1 92 161 PRO B C 1
ATOM 2557 O O . PRO B 1 161 ? 2.855 20.828 24.391 1 92 161 PRO B O 1
ATOM 2560 N N . SER B 1 162 ? 0.784 21.453 23.766 1 94.5 162 SER B N 1
ATOM 2561 C CA . SER B 1 162 ? 0.278 20.094 23.891 1 94.5 162 SER B CA 1
ATOM 2562 C C . SER B 1 162 ? 0.566 19.281 22.641 1 94.5 162 SER B C 1
ATOM 2564 O O . SER B 1 162 ? 0.325 18.062 22.625 1 94.5 162 SER B O 1
ATOM 2566 N N . ASP B 1 163 ? 1.132 19.938 21.625 1 95.06 163 ASP B N 1
ATOM 2567 C CA . ASP B 1 163 ? 1.363 19.266 20.344 1 95.06 163 ASP B CA 1
ATOM 2568 C C . ASP B 1 163 ? 2.596 18.375 20.422 1 95.06 163 ASP B C 1
ATOM 2570 O O . ASP B 1 163 ? 3.568 18.688 21.109 1 95.06 163 ASP B O 1
ATOM 2574 N N . GLU B 1 164 ? 2.486 17.312 19.734 1 96.75 164 GLU B N 1
ATOM 2575 C CA . GLU B 1 164 ? 3.621 16.469 19.391 1 96.75 164 GLU B CA 1
ATOM 2576 C C . GLU B 1 164 ? 3.66 16.172 17.891 1 96.75 164 GLU B C 1
ATOM 2578 O O . GLU B 1 164 ? 2.654 16.328 17.188 1 96.75 164 GLU B O 1
ATOM 2583 N N . ILE B 1 165 ? 4.875 15.812 17.422 1 97.31 165 ILE B N 1
ATOM 2584 C CA . ILE B 1 165 ? 5.008 15.469 16.016 1 97.31 165 ILE B CA 1
ATOM 2585 C C . ILE B 1 165 ? 5.113 13.961 15.852 1 97.31 165 ILE B C 1
ATOM 2587 O O . ILE B 1 165 ? 5.945 13.32 16.5 1 97.31 165 ILE B O 1
ATOM 2591 N N . VAL B 1 166 ? 4.223 13.398 15.078 1 97.19 166 VAL B N 1
ATOM 2592 C CA . VAL B 1 166 ? 4.336 12.016 14.625 1 97.19 166 VAL B CA 1
ATOM 2593 C C . VAL B 1 166 ? 4.934 11.984 13.219 1 97.19 166 VAL B C 1
ATOM 2595 O O . VAL B 1 166 ? 4.305 12.438 12.258 1 97.19 166 VAL B O 1
ATOM 2598 N N . GLU B 1 167 ? 6.141 11.516 13.148 1 97 167 GLU B N 1
ATOM 2599 C CA . GLU B 1 167 ? 6.836 11.414 11.867 1 97 167 GLU B CA 1
ATOM 2600 C C . GLU B 1 167 ? 6.781 9.992 11.32 1 97 167 GLU B C 1
ATOM 2602 O O . GLU B 1 167 ? 7.238 9.047 11.969 1 97 167 GLU B O 1
ATOM 2607 N N . VAL B 1 168 ? 6.164 9.836 10.148 1 96.12 168 VAL B N 1
ATOM 2608 C CA . VAL B 1 168 ? 6.07 8.547 9.477 1 96.12 168 VAL B CA 1
ATOM 2609 C C . VAL B 1 168 ? 6.949 8.539 8.227 1 96.12 168 VAL B C 1
ATOM 2611 O O . VAL B 1 168 ? 6.773 9.375 7.332 1 96.12 168 VAL B O 1
ATOM 2614 N N . SER B 1 169 ? 7.887 7.652 8.172 1 95.25 169 SER B N 1
ATOM 2615 C CA . SER B 1 169 ? 8.805 7.543 7.039 1 95.25 169 SER B CA 1
ATOM 2616 C C . SER B 1 169 ? 8.648 6.199 6.332 1 95.25 169 SER B C 1
ATOM 2618 O O . SER B 1 169 ? 8.5 5.164 6.984 1 95.25 169 SER B O 1
ATOM 2620 N N . LEU B 1 170 ? 8.594 6.191 5.023 1 91.31 170 LEU B N 1
ATOM 2621 C CA . LEU B 1 170 ? 8.523 4.98 4.211 1 91.31 170 LEU B CA 1
ATOM 2622 C C . LEU B 1 170 ? 9.133 5.211 2.834 1 91.31 170 LEU B C 1
ATOM 2624 O O . LEU B 1 170 ? 9.414 6.352 2.459 1 91.31 170 LEU B O 1
ATOM 2628 N N . PHE B 1 171 ? 9.352 4.152 2.18 1 89.19 171 PHE B N 1
ATOM 2629 C CA . PHE B 1 171 ? 9.875 4.254 0.821 1 89.19 171 PHE B CA 1
ATOM 2630 C C . PHE B 1 171 ? 8.828 4.852 -0.114 1 89.19 171 PHE B C 1
ATOM 2632 O O . PHE B 1 171 ? 7.629 4.641 0.069 1 89.19 171 PHE B O 1
ATOM 2639 N N . VAL B 1 172 ? 9.352 5.547 -1.147 1 89.94 172 VAL B N 1
ATOM 2640 C CA . VAL B 1 172 ? 8.461 6.156 -2.131 1 89.94 172 VAL B CA 1
ATOM 2641 C C . VAL B 1 172 ? 7.602 5.082 -2.787 1 89.94 172 VAL B C 1
ATOM 2643 O O . VAL B 1 172 ? 6.41 5.293 -3.031 1 89.94 172 VAL B O 1
ATOM 2646 N N . SER B 1 173 ? 8.203 3.959 -3.012 1 88 173 SER B N 1
ATOM 2647 C CA . SER B 1 173 ? 7.445 2.881 -3.633 1 88 173 SER B CA 1
ATOM 2648 C C . SER B 1 173 ? 6.297 2.428 -2.736 1 88 173 SER B C 1
ATOM 2650 O O . SER B 1 173 ? 5.195 2.154 -3.219 1 88 173 SER B O 1
ATOM 2652 N N . ALA B 1 174 ? 6.551 2.312 -1.445 1 91.25 174 ALA B N 1
ATOM 2653 C CA . ALA B 1 174 ? 5.5 1.947 -0.497 1 91.25 174 ALA B CA 1
ATOM 2654 C C . ALA B 1 174 ? 4.41 3.014 -0.447 1 91.25 174 ALA B C 1
ATOM 2656 O O . ALA B 1 174 ? 3.223 2.691 -0.373 1 91.25 174 ALA B O 1
ATOM 2657 N N . PHE B 1 175 ? 4.793 4.223 -0.604 1 92.06 175 PHE B N 1
ATOM 2658 C CA . PHE B 1 175 ? 3.83 5.316 -0.594 1 92.06 175 PHE B CA 1
ATOM 2659 C C . PHE B 1 175 ? 2.951 5.277 -1.839 1 92.06 175 PHE B C 1
ATOM 2661 O O . PHE B 1 175 ? 1.739 5.484 -1.757 1 92.06 175 PHE B O 1
ATOM 2668 N N . ARG B 1 176 ? 3.566 5.02 -2.938 1 90.06 176 ARG B N 1
ATOM 2669 C CA . ARG B 1 176 ? 2.807 4.949 -4.184 1 90.06 176 ARG B CA 1
ATOM 2670 C C . ARG B 1 176 ? 1.768 3.834 -4.125 1 90.06 176 ARG B C 1
ATOM 2672 O O . ARG B 1 176 ? 0.63 4.016 -4.566 1 90.06 176 ARG B O 1
ATOM 2679 N N . VAL B 1 177 ? 2.143 2.771 -3.566 1 89.94 177 VAL B N 1
ATOM 2680 C CA . VAL B 1 177 ? 1.226 1.647 -3.41 1 89.94 177 VAL B CA 1
ATOM 2681 C C . VAL B 1 177 ? 0.102 2.027 -2.447 1 89.94 177 VAL B C 1
ATOM 2683 O O . VAL B 1 177 ? -1.068 1.735 -2.705 1 89.94 177 VAL B O 1
ATOM 2686 N N . LEU B 1 178 ? 0.434 2.654 -1.399 1 89.81 178 LEU B N 1
ATOM 2687 C CA . LEU B 1 178 ? -0.55 3.107 -0.422 1 89.81 178 LEU B CA 1
ATOM 2688 C C . LEU B 1 178 ? -1.587 4.016 -1.074 1 89.81 178 LEU B C 1
ATOM 2690 O O . LEU B 1 178 ? -2.791 3.814 -0.9 1 89.81 178 LEU B O 1
ATOM 2694 N N . THR B 1 179 ? -1.142 4.984 -1.833 1 88.19 179 THR B N 1
ATOM 2695 C CA . THR B 1 179 ? -2.029 5.953 -2.467 1 88.19 179 THR B CA 1
ATOM 2696 C C . THR B 1 179 ? -2.943 5.27 -3.479 1 88.19 179 THR B C 1
ATOM 2698 O O . THR B 1 179 ? -4.129 5.594 -3.57 1 88.19 179 THR B O 1
ATOM 2701 N N . ARG B 1 180 ? -2.445 4.309 -4.133 1 86.31 180 ARG B N 1
ATOM 2702 C CA . ARG B 1 180 ? -3.244 3.602 -5.125 1 86.31 180 ARG B CA 1
ATOM 2703 C C . ARG B 1 180 ? -4.297 2.725 -4.461 1 86.31 180 ARG B C 1
ATOM 2705 O O . ARG B 1 180 ? -5.426 2.621 -4.945 1 86.31 180 ARG B O 1
ATOM 2712 N N . CYS B 1 181 ? -3.938 2.148 -3.379 1 83.38 181 CYS B N 1
ATOM 2713 C CA . CYS B 1 181 ? -4.879 1.32 -2.637 1 83.38 181 CYS B CA 1
ATOM 2714 C C . CYS B 1 181 ? -6.051 2.152 -2.121 1 83.38 181 CYS B C 1
ATOM 2716 O O . CYS B 1 181 ? -7.203 1.722 -2.191 1 83.38 181 CYS B O 1
ATOM 2718 N N . VAL B 1 182 ? -5.738 3.254 -1.679 1 79.12 182 VAL B N 1
ATOM 2719 C CA . VAL B 1 182 ? -6.758 4.125 -1.1 1 79.12 182 VAL B CA 1
ATOM 2720 C C . VAL B 1 182 ? -7.633 4.703 -2.209 1 79.12 182 VAL B C 1
ATOM 2722 O O . VAL B 1 182 ? -8.844 4.879 -2.025 1 79.12 182 VAL B O 1
ATOM 2725 N N . ALA B 1 183 ? -6.996 4.941 -3.359 1 74.88 183 ALA B N 1
ATOM 2726 C CA . ALA B 1 183 ? -7.742 5.473 -4.496 1 74.88 183 ALA B CA 1
ATOM 2727 C C . ALA B 1 183 ? -8.719 4.438 -5.047 1 74.88 183 ALA B C 1
ATOM 2729 O O . ALA B 1 183 ? -9.797 4.785 -5.527 1 74.88 183 ALA B O 1
ATOM 2730 N N . LEU B 1 184 ? -8.344 3.211 -5.074 1 66.94 184 LEU B N 1
ATOM 2731 C CA . LEU B 1 184 ? -9.188 2.133 -5.582 1 66.94 184 LEU B CA 1
ATOM 2732 C C . LEU B 1 184 ? -10.367 1.883 -4.645 1 66.94 184 LEU B C 1
ATOM 2734 O O . LEU B 1 184 ? -11.43 1.432 -5.086 1 66.94 184 LEU B O 1
ATOM 2738 N N . ASP B 1 185 ? -10.18 1.959 -3.316 1 57.56 185 ASP B N 1
ATOM 2739 C CA . ASP B 1 185 ? -11.281 1.807 -2.371 1 57.56 185 ASP B CA 1
ATOM 2740 C C . ASP B 1 185 ? -12.375 2.848 -2.625 1 57.56 185 ASP B C 1
ATOM 2742 O O . ASP B 1 185 ? -13.555 2.594 -2.373 1 57.56 185 ASP B O 1
ATOM 2746 N N . PHE B 1 186 ? -12.109 4.105 -2.992 1 48.06 186 PHE B N 1
ATOM 2747 C CA . PHE B 1 186 ? -13.07 5.188 -3.131 1 48.06 186 PHE B CA 1
ATOM 2748 C C . PHE B 1 186 ? -13.672 5.203 -4.535 1 48.06 186 PHE B C 1
ATOM 2750 O O . PHE B 1 186 ? -14.664 5.883 -4.781 1 48.06 186 PHE B O 1
ATOM 2757 N N . CYS B 1 187 ? -12.984 4.746 -5.422 1 42.47 187 CYS B N 1
ATOM 2758 C CA . CYS B 1 187 ? -13.68 4.812 -6.703 1 42.47 187 CYS B CA 1
ATOM 2759 C C . CYS B 1 187 ? -14.945 3.961 -6.684 1 42.47 187 CYS B C 1
ATOM 2761 O O . CYS B 1 187 ? -15.688 3.916 -7.668 1 42.47 187 CYS B O 1
ATOM 2763 N N . CYS B 1 188 ? -15.258 3.381 -5.578 1 34.88 188 CYS B N 1
ATOM 2764 C CA . CYS B 1 188 ? -16.625 2.863 -5.664 1 34.88 188 CYS B CA 1
ATOM 2765 C C . CYS B 1 188 ? -17.594 3.758 -4.902 1 34.88 188 CYS B C 1
ATOM 2767 O O . CYS B 1 188 ? -17.25 4.289 -3.844 1 34.88 188 CYS B O 1
#

Secondary structure (DSSP, 8-state):
---------------------EEEEEEEEEGGGHHHHH-GGGHHHHHHHHHHT-EEEEPP--TT-SEEEEEEEEE-TT--TTPPPHHHHHHHHHHHHHHHHHHTT--S-GGG-EEEEEEEEEHHHHHHHH-GGGHHHHHHHHHH--EEEEE-SS--TTS-TTEEEEEEEEEHHHHHHHHHHHHHHHT-/---------------------EEEEEEEEEGGGHHHHH-GGGHHHHHHHHHHT-EEEEPP--TT-SEEEEEEEEE-TT--TTPPPHHHHHHHHHHHHHHHHHHTT--S-GGG-EEEEEEEEEHHHHHHHH-GGGHHHHHHHHHH--EEEEE-SS--TTS-TTEEEEEEEEEHHHHHHHHHHHHHHHT-

Radius of gyration: 26.95 Å; Cα contacts (8 Å, |Δi|>4): 587; chains: 2; bounding box: 91×70×54 Å

Solvent-accessible surface area (backbone atoms only — not comparable to full-atom values): 20896 Å² total; per-residue (Å²): 136,83,78,75,80,75,73,74,79,79,74,75,75,74,64,73,72,74,76,76,51,67,41,74,46,36,36,54,43,53,50,87,44,51,60,66,47,32,37,75,94,41,50,45,40,48,50,50,25,64,76,32,65,21,50,74,46,71,55,90,61,60,90,82,46,62,55,37,43,34,38,29,30,13,59,46,61,81,52,56,62,45,50,84,45,38,27,55,52,38,46,52,52,54,50,48,44,47,46,53,61,55,41,78,71,48,84,64,81,58,54,77,35,74,44,76,46,40,32,53,38,43,55,71,58,48,47,62,50,32,38,75,96,40,50,46,39,49,48,50,30,67,57,33,64,38,48,76,46,78,42,81,64,91,67,63,85,88,57,56,91,59,42,26,35,44,34,42,31,41,37,38,26,25,48,29,33,46,53,49,52,56,51,38,54,57,71,78,135,83,79,77,80,76,73,74,79,81,74,74,75,73,63,73,72,75,75,76,50,66,42,72,44,37,37,53,42,52,51,88,44,50,60,66,48,32,38,77,95,42,49,46,38,48,49,51,25,64,76,33,65,22,51,75,46,70,53,90,60,60,89,83,46,62,55,36,44,35,39,30,31,14,59,47,60,83,51,57,62,46,51,84,44,37,26,56,52,37,46,52,53,53,50,48,44,48,46,52,62,54,42,78,70,48,86,64,79,59,53,77,35,75,44,75,47,41,31,54,38,44,54,71,57,49,47,63,50,31,37,76,96,40,51,46,39,49,48,51,29,67,57,32,62,38,49,74,44,76,43,81,65,92,66,63,87,88,57,56,92,59,42,28,36,43,34,42,30,42,36,40,27,24,48,30,33,44,53,48,53,55,50,37,55,58,70,77

Foldseek 3Di:
DPPPPPPPPPPPPPPPPPPQDKDKWKWKDFPVLVCQCQDDVRPNVVVLCVVLVWDWDWDDDDPPFRMIIIITMHGPPCPDPPADHSSNLSVLVSVVSSVVVVVVVPPDPQQQDKDKIKIKDFLVVVCVCQDDVRPNVVVVCVVLVKDWDKAQPPDTPPHDNRIIIIMIMDGSNSSVVVSVVNVVSPVD/DPPPPPPDPPPPPVPPPPPQDKDKWKWKDFPVLPCQCQDDVRPNVVVLCVVLVWDWDWDDDDPPFRMIIIITMHGPPCPDPPADHSSNLSVLVSVVSSVVVVVVVPPDPQQADKDKIKIKDFLVVVCVCQDDVRPNVVVVCVVLVKDWDKAQPPDTPPHDNRIIIIMIMDGSNSSVVVSVVNVVSPVD

InterPro domains:
  IPR004087 K Homology domain [SM00322] (21-96)
  IPR004087 K Homology domain [SM00322] (113-186)
  IPR004088 K Homology domain, type 1 [PF00013] (24-78)
  IPR004088 K Homology domain, type 1 [PF00013] (117-169)
  IPR036612 K Homology domain, type 1 superfamily [SSF54791] (17-78)
  IPR036612 K Homology domain, type 1 superfamily [SSF54791] (113-157)

Organism: Phaseolus vulgaris (NCB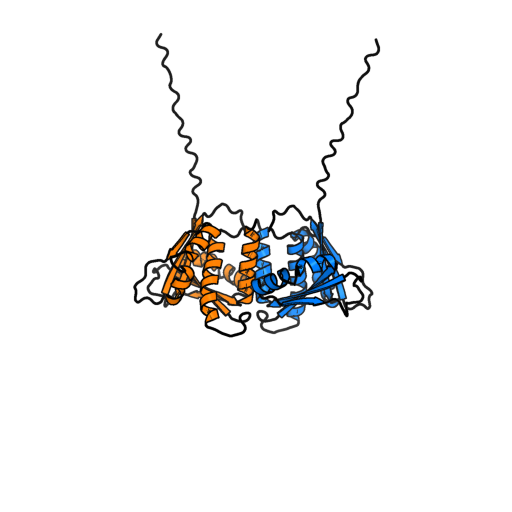I:txid3885)

Nearest PDB structures (foldseek):
  3krm-assembly3_C  TM=6.138E-01  e=2.790E-09  Homo sapiens
  2p2r-assembly1_A  TM=8.945E-01  e=1.129E-04  Homo sapiens
  1wvn-assembly1_A  TM=9.001E-01  e=8.664E-04  Homo sapiens
  1zzj-assembly1_B  TM=8.042E-01  e=3.526E-04  Homo sapiens
  1khm-assembly1_A  TM=7.227E-01  e=1.778E-03  Homo sapiens

pLDDT: mean 81.82, std 19.82, range [30.67, 97.69]